Protein AF-A0A7S4SP30-F1 (afdb_monomer)

Solvent-accessible surface area (backbone atoms only — not comparable to full-atom values): 16236 Å² total; per-residue (Å²): 143,79,82,88,79,83,89,85,80,81,86,79,84,81,85,86,78,85,86,79,90,85,86,87,89,83,91,77,84,89,75,81,99,75,74,82,91,80,87,80,88,78,75,87,74,71,75,66,73,59,43,83,45,35,35,28,39,31,27,38,91,55,103,84,44,68,34,55,56,52,53,49,52,51,50,52,53,49,49,40,71,69,72,45,72,63,55,48,97,81,79,46,65,61,62,89,83,67,76,54,58,44,84,42,80,42,81,27,51,14,72,65,26,30,69,48,22,44,65,51,39,49,70,32,70,77,32,82,90,58,37,44,66,33,34,42,31,19,46,34,45,52,15,30,58,38,48,33,46,50,21,40,74,70,72,24,42,27,35,21,55,54,29,33,55,60,76,64,66,40,57,88,73,22,65,37,48,46,62,73,42,67,30,43,53,57,52,20,52,50,52,45,51,49,39,54,75,70,66,59,49,38,39,33,39,38,26,25,67,46,72,62,24,46,51,20,51,53,46,36,71,68,37,76,73,46,66,88,38,47,75,48,78,43,83,39,74,75,42,40,62,90,39,74,64,30,38,50,52,52,50,56,54,49,52,57,53,64,72,43,93,43,89,38,79,46,78,33,72,60,67,62,83,71,130

Nearest PDB structures (foldseek):
  5cnm-assembly1_A  TM=6.816E-01  e=1.915E-09  Homo sapiens
  4xaq-assembly1_B  TM=6.949E-01  e=9.431E-10  Homo sapiens
  4xaq-assembly1_A  TM=6.940E-01  e=3.665E-09  Homo sapiens
  7e9g-assembly1_S  TM=6.646E-01  e=1.604E-09  Homo sapiens
  8t8m-assembly1_B  TM=7.194E-01  e=3.452E-08  Homo sapiens

Secondary structure (DSSP, 8-state):
--------PPPPPP--------------PPPPS---S--SS-S-----PPEEEEEEEEE-S-TTSHHHHHHHHHHHHHHHHHHS-SEETTTEEPPTTPPPEEEEEEEEE-TT-HHHHHHHHHHHHS-TTT--SEEE--SSHHHHHHHHHHHHHHT--EEESS---GGGG-TTT-TTEEESSPPHHHHHHHHHHHHHHTT--EEEEEE-SSHHHHHHHHHHHHSGGGTT-EEEEEE-----TTSHHHHHHHHHHHHHHHHSS--EEEEE-------

Foldseek 3Di:
DDDDDDDDDDDDDDDDDDDDDDDDDDDDDDDDPPPPDPDDDDDDDDLPPAAEAEEEQEAADDPPDDSVVQVVVVVVVVCCLQPNDCDDVNPDHHDDPDHHHDYHYDYQHQLLALVSSLVSCVVQLVDPVRPGQAYEADQHQNNCLNVLQSCVVRVRAYEHEHHQDPVCVPCVRRVRYHYDDHHLLVVLVVVLVVCQVVVAQEEEEEFEPDPRSVVSVVSNCPDPSCVNRHYHYHYDYQAACVDPVSVVSVVVSVVVVVVDPGPHYHYHHDNPPND

Organism: NCBI:txid311494

InterPro domains:
  IPR001828 Receptor, ligand binding region [PF01094] (118-254)
  IPR028082 Periplasmic binding protein-like I [SSF53822] (100-232)

Mean predicted aligned error: 13.54 Å

Structure (mmCIF, N/CA/C/O backbone):
data_AF-A0A7S4SP30-F1
#
_entry.id   AF-A0A7S4SP30-F1
#
loop_
_atom_site.group_PDB
_atom_site.id
_atom_site.type_symbol
_atom_site.label_atom_id
_atom_site.label_alt_id
_atom_site.label_comp_id
_atom_site.label_asym_id
_atom_site.label_entity_id
_atom_site.label_seq_id
_atom_site.pdbx_PDB_ins_code
_atom_site.Cartn_x
_atom_site.Cartn_y
_atom_site.Cartn_z
_atom_site.occupancy
_atom_site.B_iso_or_equiv
_atom_site.auth_seq_id
_atom_site.auth_comp_id
_atom_site.auth_asym_id
_atom_site.auth_atom_id
_atom_site.pdbx_PDB_model_num
ATOM 1 N N . PHE A 1 1 ? 11.391 -21.034 9.953 1.00 31.31 1 PHE A N 1
ATOM 2 C CA . PHE A 1 1 ? 10.456 -22.137 10.237 1.00 31.31 1 PHE A CA 1
ATOM 3 C C . PHE A 1 1 ? 9.617 -22.400 8.998 1.00 31.31 1 PHE A C 1
ATOM 5 O O . PHE A 1 1 ? 8.653 -21.689 8.777 1.00 31.31 1 PHE A O 1
ATOM 12 N N . TRP A 1 2 ? 10.009 -23.376 8.182 1.00 26.52 2 TRP A N 1
ATOM 13 C CA . TRP A 1 2 ? 9.104 -24.096 7.285 1.00 26.52 2 TRP A CA 1
ATOM 14 C C . TRP A 1 2 ? 9.628 -25.529 7.230 1.00 26.52 2 TRP A C 1
ATOM 16 O O . TRP A 1 2 ? 10.791 -25.764 6.903 1.00 26.52 2 TRP A O 1
ATOM 26 N N . LEU A 1 3 ? 8.806 -26.453 7.716 1.00 28.12 3 LEU A N 1
ATOM 27 C CA . LEU A 1 3 ? 9.125 -27.867 7.830 1.00 28.12 3 LEU A CA 1
ATOM 28 C C . LEU A 1 3 ? 8.974 -28.538 6.464 1.00 28.12 3 LEU A C 1
ATOM 30 O O . LEU A 1 3 ? 8.005 -28.327 5.741 1.00 28.12 3 LEU A O 1
ATOM 34 N N . LYS A 1 4 ? 9.963 -29.371 6.158 1.00 26.45 4 LYS A N 1
ATOM 35 C CA . LYS A 1 4 ? 9.989 -30.360 5.082 1.00 26.45 4 LYS A CA 1
ATOM 36 C C . LYS A 1 4 ? 8.885 -31.395 5.347 1.00 26.45 4 LYS A C 1
ATOM 38 O O . LYS A 1 4 ? 8.839 -31.943 6.445 1.00 26.45 4 LYS A O 1
ATOM 43 N N . GLY A 1 5 ? 8.044 -31.690 4.358 1.00 28.50 5 GLY A N 1
ATOM 44 C CA . GLY A 1 5 ? 6.964 -32.671 4.486 1.00 28.50 5 GLY A CA 1
ATOM 45 C C . GLY A 1 5 ? 6.635 -33.344 3.157 1.00 28.50 5 GLY A C 1
ATOM 46 O O . GLY A 1 5 ? 5.979 -32.751 2.317 1.00 28.50 5 GLY A O 1
ATOM 47 N N . SER A 1 6 ? 7.169 -34.559 3.016 1.00 28.58 6 SER A N 1
ATOM 48 C CA . SER A 1 6 ? 6.740 -35.716 2.210 1.00 28.58 6 SER A CA 1
ATOM 49 C C . SER A 1 6 ? 6.154 -35.545 0.797 1.00 28.58 6 SER A C 1
ATOM 51 O O . SER A 1 6 ? 5.095 -34.975 0.565 1.00 28.58 6 SER A O 1
ATOM 53 N N . SER A 1 7 ? 6.845 -36.233 -0.108 1.00 37.41 7 SER A N 1
ATOM 54 C CA . SER A 1 7 ? 6.480 -36.726 -1.434 1.00 37.41 7 SER A CA 1
ATOM 55 C C . SER A 1 7 ? 5.080 -37.348 -1.586 1.00 37.41 7 SER A C 1
ATOM 57 O O . SER A 1 7 ? 4.649 -38.088 -0.706 1.00 37.41 7 SER A O 1
ATOM 59 N N . GLN A 1 8 ? 4.545 -37.193 -2.810 1.00 32.41 8 GLN A N 1
ATOM 60 C CA . GLN A 1 8 ? 3.425 -37.892 -3.479 1.00 32.41 8 GLN A CA 1
ATOM 61 C C . GLN A 1 8 ? 2.049 -37.202 -3.418 1.00 32.41 8 GLN A C 1
ATOM 63 O O . GLN A 1 8 ? 1.230 -37.470 -2.547 1.00 32.41 8 GLN A O 1
ATOM 68 N N . CYS A 1 9 ? 1.768 -36.390 -4.445 1.00 30.27 9 CYS A N 1
ATOM 69 C CA . CYS A 1 9 ? 0.404 -36.132 -4.916 1.00 30.27 9 CYS A CA 1
ATOM 70 C C . CYS A 1 9 ? 0.088 -37.100 -6.077 1.00 30.27 9 CYS A C 1
ATOM 72 O O . CYS A 1 9 ? 0.946 -37.271 -6.948 1.00 30.27 9 CYS A O 1
ATOM 74 N N . PRO A 1 10 ? -1.102 -37.727 -6.124 1.00 34.59 10 PRO A N 1
ATOM 75 C CA . PRO A 1 10 ? -1.544 -38.516 -7.276 1.00 34.59 10 PRO A CA 1
ATOM 76 C C . PRO A 1 10 ? -1.879 -37.608 -8.479 1.00 34.59 10 PRO A C 1
ATOM 78 O O . PRO A 1 10 ? -2.217 -36.439 -8.278 1.00 34.59 10 PRO A O 1
ATOM 81 N N . PRO A 1 11 ? -1.788 -38.109 -9.728 1.00 35.94 11 PRO A N 1
ATOM 82 C CA . PRO A 1 11 ? -2.049 -37.300 -10.915 1.00 35.94 11 PRO A CA 1
ATOM 83 C C . PRO A 1 11 ? -3.543 -36.974 -11.047 1.00 35.94 11 PRO A C 1
ATOM 85 O O . PRO A 1 11 ? -4.397 -37.857 -10.958 1.00 35.94 11 PRO A O 1
ATOM 88 N N . CYS A 1 12 ? -3.851 -35.697 -11.282 1.00 31.45 12 CYS A N 1
ATOM 89 C CA . CYS A 1 12 ? -5.179 -35.256 -11.706 1.00 31.45 12 CYS A CA 1
ATOM 90 C C . CYS A 1 12 ? -5.452 -35.683 -13.166 1.00 31.45 12 CYS A C 1
ATOM 92 O O . CYS A 1 12 ? -4.505 -35.793 -13.946 1.00 31.45 12 CYS A O 1
ATOM 94 N N . PRO A 1 13 ? -6.722 -35.909 -13.554 1.00 33.47 13 PRO A N 1
ATOM 95 C CA . PRO A 1 13 ? -7.081 -36.444 -14.865 1.00 33.47 13 PRO A CA 1
ATOM 96 C C . PRO A 1 13 ? -6.931 -35.399 -15.977 1.00 33.47 13 PRO A C 1
ATOM 98 O O . PRO A 1 13 ? -7.253 -34.226 -15.782 1.00 33.47 13 PRO A O 1
ATOM 101 N N . GLU A 1 14 ? -6.483 -35.839 -17.154 1.00 34.91 14 GLU A N 1
ATOM 102 C CA . GLU A 1 14 ? -6.402 -34.996 -18.349 1.00 34.91 14 GLU A CA 1
ATOM 103 C C . GLU A 1 14 ? -7.797 -34.585 -18.856 1.00 34.91 14 GLU A C 1
ATOM 105 O O . GLU A 1 14 ? -8.708 -35.420 -18.908 1.00 34.91 14 GLU A O 1
ATOM 110 N N . PRO A 1 15 ? -7.992 -33.325 -19.284 1.00 35.09 15 PRO A N 1
ATOM 111 C CA . PRO A 1 15 ? -9.206 -32.926 -19.973 1.00 35.09 15 PRO A CA 1
ATOM 112 C C . PRO A 1 15 ? -9.174 -33.417 -21.425 1.00 35.09 15 PRO A C 1
ATOM 114 O O . PRO A 1 15 ? -8.495 -32.856 -22.284 1.00 35.09 15 PRO A O 1
ATOM 117 N N . GLY A 1 16 ? -9.962 -34.457 -21.703 1.00 30.59 16 GLY A N 1
ATOM 118 C CA . GLY A 1 16 ? -10.284 -34.891 -23.057 1.00 30.59 16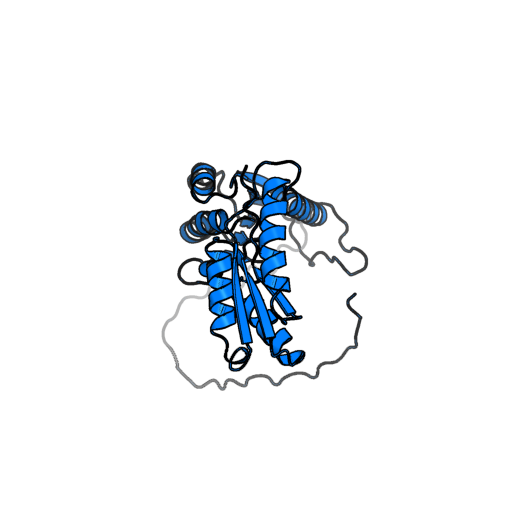 GLY A CA 1
ATOM 119 C C . GLY A 1 16 ? -11.075 -33.816 -23.800 1.00 30.59 16 GLY A C 1
ATOM 120 O O . GLY A 1 16 ? -12.238 -33.565 -23.493 1.00 30.59 16 GLY A O 1
ATOM 121 N N . TRP A 1 17 ? -10.443 -33.195 -24.792 1.00 31.72 17 TRP A N 1
ATOM 122 C CA . TRP A 1 17 ? -11.125 -32.407 -25.814 1.00 31.72 17 TRP A CA 1
ATOM 123 C C . TRP A 1 17 ? -11.232 -33.242 -27.088 1.00 31.72 17 TRP A C 1
ATOM 125 O O . TRP A 1 17 ? -10.252 -33.509 -27.781 1.00 31.72 17 TRP A O 1
ATOM 135 N N . SER A 1 18 ? -12.455 -33.678 -27.371 1.00 31.81 18 SER A N 1
ATOM 136 C CA . SER A 1 18 ? -12.870 -34.299 -28.622 1.00 31.81 18 SER A CA 1
ATOM 137 C C . SER A 1 18 ? -12.849 -33.268 -29.752 1.00 31.81 18 SER A C 1
ATOM 139 O O . SER A 1 18 ? -13.625 -32.312 -29.737 1.00 31.81 18 SER A O 1
ATOM 141 N N . ALA A 1 19 ? -11.983 -33.483 -30.740 1.00 31.94 19 ALA A N 1
ATOM 142 C CA . ALA A 1 19 ? -11.982 -32.754 -32.002 1.00 31.94 19 ALA A CA 1
ATOM 143 C C . ALA A 1 19 ? -13.071 -33.299 -32.948 1.00 31.94 19 ALA A C 1
ATOM 145 O O . ALA A 1 19 ? -13.189 -34.508 -33.145 1.00 31.94 19 ALA A O 1
ATOM 146 N N . GLY A 1 20 ? -13.837 -32.393 -33.555 1.00 28.73 20 GLY A N 1
ATOM 147 C CA . GLY A 1 20 ? -14.806 -32.642 -34.626 1.00 28.73 20 GLY A CA 1
ATOM 148 C C . GLY A 1 20 ? -14.998 -31.363 -35.461 1.00 28.73 20 GLY A C 1
ATOM 149 O O . GLY A 1 20 ? -14.685 -30.282 -34.970 1.00 28.73 20 GLY A O 1
ATOM 150 N N . PRO A 1 21 ? -15.408 -31.458 -36.736 1.00 35.19 21 PRO A N 1
ATOM 151 C CA . PRO A 1 21 ? -14.537 -31.049 -37.837 1.00 35.19 21 PRO A CA 1
ATOM 152 C C . PRO A 1 21 ? -14.977 -29.763 -38.551 1.00 35.19 21 PRO A C 1
ATOM 154 O O . PRO A 1 21 ? -16.152 -29.579 -38.855 1.00 35.19 21 PRO A O 1
ATOM 157 N N . HIS A 1 22 ? -14.001 -28.946 -38.953 1.00 30.22 22 HIS A N 1
ATOM 158 C CA . HIS A 1 22 ? -14.131 -28.035 -40.089 1.00 30.22 22 HIS A CA 1
ATOM 159 C C . HIS A 1 22 ? -12.945 -28.243 -41.040 1.00 30.22 22 HIS A C 1
ATOM 161 O O . HIS A 1 22 ? -11.789 -28.300 -40.625 1.00 30.22 22 HIS A O 1
ATOM 167 N N . SER A 1 23 ? -13.263 -28.416 -42.319 1.00 31.22 23 SER A N 1
ATOM 168 C CA . SER A 1 23 ? -12.347 -28.562 -43.456 1.00 31.22 23 SER A CA 1
ATOM 169 C C . SER A 1 23 ? -12.576 -27.371 -44.421 1.00 31.22 23 SER A C 1
ATOM 171 O O . SER A 1 23 ? -13.479 -26.574 -44.173 1.00 31.22 23 SER A O 1
ATOM 173 N N . PRO A 1 24 ? -11.797 -27.199 -45.503 1.00 40.34 24 PRO A N 1
ATOM 174 C CA . PRO A 1 24 ? -10.603 -26.352 -45.491 1.00 40.34 24 PRO A CA 1
ATOM 175 C C . PRO A 1 24 ? -10.561 -25.358 -46.671 1.00 40.34 24 PRO A C 1
ATOM 177 O O . PRO A 1 24 ? -10.919 -25.707 -47.790 1.00 40.34 24 PRO A O 1
ATOM 180 N N . SER A 1 25 ? -10.015 -24.160 -46.475 1.00 30.20 25 SER A N 1
ATOM 181 C CA . SER A 1 25 ? -9.470 -23.351 -47.578 1.00 30.20 25 SER A CA 1
ATOM 182 C C . SER A 1 25 ? -8.650 -22.200 -47.009 1.00 30.20 25 SER A C 1
ATOM 184 O O . SER A 1 25 ? -9.203 -21.242 -46.484 1.00 30.20 25 SER A O 1
ATOM 186 N N . ASP A 1 26 ? -7.328 -22.329 -47.023 1.00 30.52 26 ASP A N 1
ATOM 187 C CA . ASP A 1 26 ? -6.517 -21.485 -47.899 1.00 30.52 26 ASP A CA 1
ATOM 188 C C . ASP A 1 26 ? -5.038 -21.844 -47.763 1.00 30.52 26 ASP A C 1
ATOM 190 O O . ASP A 1 26 ? -4.437 -21.909 -46.692 1.00 30.52 26 ASP A O 1
ATOM 194 N N . SER A 1 27 ? -4.484 -22.154 -48.925 1.00 34.09 27 SER A N 1
ATOM 195 C CA . SER A 1 27 ? -3.108 -22.515 -49.200 1.00 34.09 27 SER A CA 1
ATOM 196 C C . SER A 1 27 ? -2.150 -21.354 -48.943 1.00 34.09 27 SER A C 1
ATOM 198 O O . SER A 1 27 ? -2.290 -20.291 -49.547 1.00 34.09 27 SER A O 1
ATOM 200 N N . MET A 1 28 ? -1.095 -21.610 -48.171 1.00 32.16 28 MET A N 1
ATOM 201 C CA . MET A 1 28 ? 0.164 -20.871 -48.261 1.00 32.16 28 MET A CA 1
ATOM 202 C C . MET A 1 28 ? 1.335 -21.844 -48.460 1.00 32.16 28 MET A C 1
ATOM 204 O O . MET A 1 28 ? 1.276 -22.982 -47.988 1.00 32.16 28 MET A O 1
ATOM 208 N N . PRO A 1 29 ? 2.364 -21.441 -49.228 1.00 37.12 29 PRO A N 1
ATOM 209 C CA . PRO A 1 29 ? 3.309 -22.364 -49.836 1.00 37.12 29 PRO A CA 1
ATOM 210 C C . PRO A 1 29 ? 4.379 -22.850 -48.856 1.00 37.12 29 PRO A C 1
ATOM 212 O O . PRO A 1 29 ? 4.837 -22.130 -47.971 1.00 37.12 29 PRO A O 1
ATOM 215 N N . ALA A 1 30 ? 4.801 -24.091 -49.086 1.00 35.75 30 ALA A N 1
ATOM 216 C CA . ALA A 1 30 ? 5.909 -24.750 -48.421 1.00 35.75 30 ALA A CA 1
ATOM 217 C C . ALA A 1 30 ? 7.228 -23.980 -48.609 1.00 35.75 30 ALA A C 1
ATOM 219 O O . ALA A 1 30 ? 7.641 -23.703 -49.735 1.00 35.75 30 ALA A O 1
ATOM 220 N N . ALA A 1 31 ? 7.918 -23.707 -47.500 1.00 32.06 31 ALA A N 1
ATOM 221 C CA . ALA A 1 31 ? 9.338 -23.372 -47.488 1.00 32.06 31 ALA A CA 1
ATOM 222 C C . ALA A 1 31 ? 10.148 -24.610 -47.044 1.00 32.06 31 ALA A C 1
ATOM 224 O O . ALA A 1 31 ? 9.667 -25.396 -46.222 1.00 32.06 31 ALA A O 1
ATOM 225 N N . PRO A 1 32 ? 11.344 -24.835 -47.615 1.00 36.69 32 PRO A N 1
ATOM 226 C CA . PRO A 1 32 ? 11.974 -26.147 -47.650 1.00 36.69 32 PRO A CA 1
ATOM 227 C C . PRO A 1 32 ? 12.611 -26.546 -46.316 1.00 36.69 32 PRO A C 1
ATOM 229 O O . PRO A 1 32 ? 13.391 -25.809 -45.713 1.00 36.69 32 PRO A O 1
ATOM 232 N N . ALA A 1 33 ? 12.337 -27.789 -45.924 1.00 34.22 33 ALA A N 1
ATOM 233 C CA . ALA A 1 33 ? 13.042 -28.558 -44.909 1.00 34.22 33 ALA A CA 1
ATOM 234 C C . ALA A 1 33 ? 14.473 -28.897 -45.377 1.00 34.22 33 ALA A C 1
ATOM 236 O O . ALA A 1 33 ? 14.782 -30.038 -45.707 1.00 34.22 33 ALA A O 1
ATOM 237 N N . ALA A 1 34 ? 15.338 -27.887 -45.458 1.00 32.97 34 ALA A N 1
ATOM 238 C CA . ALA A 1 34 ? 16.736 -28.039 -45.859 1.00 32.97 34 ALA A CA 1
ATOM 239 C C . ALA A 1 34 ? 17.629 -26.967 -45.208 1.00 32.97 34 ALA A C 1
ATOM 241 O O . ALA A 1 34 ? 18.309 -26.203 -45.882 1.00 32.97 34 ALA A O 1
ATOM 242 N N . ALA A 1 35 ? 17.613 -26.898 -43.878 1.00 30.88 35 ALA A N 1
ATOM 243 C CA . ALA A 1 35 ? 18.700 -26.305 -43.084 1.00 30.88 35 ALA A CA 1
ATOM 244 C C . ALA A 1 35 ? 18.896 -27.046 -41.744 1.00 30.88 35 ALA A C 1
ATOM 246 O O . ALA A 1 35 ? 19.492 -26.535 -40.800 1.00 30.88 35 ALA A O 1
ATOM 247 N N . VAL A 1 36 ? 18.377 -28.275 -41.659 1.00 36.88 36 VAL A N 1
ATOM 248 C CA . VAL A 1 36 ? 18.694 -29.234 -40.600 1.00 36.88 36 VAL A CA 1
ATOM 249 C C . VAL A 1 36 ? 20.031 -29.862 -40.990 1.00 36.88 36 VAL A C 1
ATOM 251 O O . VAL A 1 36 ? 20.145 -30.360 -42.103 1.00 36.88 36 VAL A O 1
ATOM 254 N N . LEU A 1 37 ? 21.010 -29.839 -40.082 1.00 33.59 37 LEU A N 1
ATOM 255 C CA . LEU A 1 37 ? 22.397 -30.322 -40.234 1.00 33.59 37 LEU A CA 1
ATOM 256 C C . LEU A 1 37 ? 23.414 -29.326 -40.804 1.00 33.59 37 LEU A C 1
ATOM 258 O O . LEU A 1 37 ? 24.125 -29.628 -41.754 1.00 33.59 37 LEU A O 1
ATOM 262 N N . SER A 1 38 ? 23.571 -28.173 -40.157 1.00 39.44 38 SER A N 1
ATOM 263 C CA . SER A 1 38 ? 24.878 -27.518 -39.981 1.00 39.44 38 SER A CA 1
ATOM 264 C C . SER A 1 38 ? 24.731 -26.430 -38.925 1.00 39.44 38 SER A C 1
ATOM 266 O O . SER A 1 38 ? 24.052 -25.452 -39.180 1.00 39.44 38 SER A O 1
ATOM 268 N N . ILE A 1 39 ? 25.294 -26.673 -37.739 1.00 36.88 39 ILE A N 1
ATOM 269 C CA . ILE A 1 39 ? 25.761 -25.779 -36.648 1.00 36.88 39 ILE A CA 1
ATOM 270 C C . ILE A 1 39 ? 25.761 -26.665 -35.382 1.00 36.88 39 ILE A C 1
ATOM 272 O O . ILE A 1 39 ? 25.078 -26.441 -34.391 1.00 36.88 39 ILE A O 1
ATOM 276 N N . PHE A 1 40 ? 26.498 -27.771 -35.451 1.00 36.66 40 PHE A N 1
ATOM 277 C CA . PHE A 1 40 ? 27.020 -28.450 -34.272 1.00 36.66 40 PHE A CA 1
ATOM 278 C C . PHE A 1 40 ? 28.531 -28.289 -34.395 1.00 36.66 40 PHE A C 1
ATOM 280 O O . PHE A 1 40 ? 29.109 -28.720 -35.387 1.00 36.66 40 PHE A O 1
ATOM 287 N N . ALA A 1 41 ? 29.114 -27.622 -33.400 1.00 40.09 41 ALA A N 1
ATOM 288 C CA . ALA A 1 41 ? 30.504 -27.180 -33.293 1.00 40.09 41 ALA A CA 1
ATOM 289 C C . ALA A 1 41 ? 30.860 -25.868 -34.015 1.00 40.09 41 ALA A C 1
ATOM 291 O O . ALA A 1 41 ? 31.485 -25.872 -35.068 1.00 40.09 41 ALA A O 1
ATOM 292 N N . LEU A 1 42 ? 30.583 -24.735 -33.358 1.00 35.25 42 LEU A N 1
ATOM 293 C CA . LEU A 1 42 ? 31.570 -23.655 -33.272 1.00 35.25 42 LEU A CA 1
ATOM 294 C C . LEU A 1 42 ? 31.290 -22.732 -32.077 1.00 35.25 42 LEU A C 1
ATOM 296 O O . LEU A 1 42 ? 30.279 -22.044 -32.030 1.00 35.25 42 LEU A O 1
ATOM 300 N N . ALA A 1 43 ? 32.267 -22.733 -31.167 1.00 31.42 43 ALA A N 1
ATOM 301 C CA . ALA A 1 43 ? 32.546 -21.761 -30.115 1.00 31.42 43 ALA A CA 1
ATOM 302 C C . ALA A 1 43 ? 31.551 -21.650 -28.947 1.00 31.42 43 ALA A C 1
ATOM 304 O O . ALA A 1 43 ? 30.338 -21.671 -29.103 1.00 31.42 43 ALA A O 1
ATOM 305 N N . CYS A 1 44 ? 32.121 -21.503 -27.749 1.00 36.56 44 CYS A N 1
ATOM 306 C CA . CYS A 1 44 ? 31.480 -21.007 -26.539 1.00 36.56 44 CYS A CA 1
ATOM 307 C C . CYS A 1 44 ? 30.352 -20.012 -26.858 1.00 36.56 44 CYS A C 1
ATOM 309 O O . CYS A 1 44 ? 30.621 -18.861 -27.201 1.00 36.56 44 CYS A O 1
ATOM 311 N N . GLY A 1 45 ? 29.095 -20.451 -26.746 1.00 33.19 45 GLY A N 1
ATOM 312 C CA . GLY A 1 45 ? 27.959 -19.538 -26.798 1.00 33.19 45 GLY A CA 1
ATOM 313 C C . GLY A 1 45 ? 28.109 -18.531 -25.657 1.00 33.19 45 GLY A C 1
ATOM 314 O O . GLY A 1 45 ? 28.473 -18.945 -24.550 1.00 33.19 45 GLY A O 1
ATOM 315 N N . PRO A 1 46 ? 27.912 -17.225 -25.903 1.00 47.03 46 PRO A N 1
ATOM 316 C CA . PRO A 1 46 ? 28.168 -16.215 -24.894 1.00 47.03 46 PRO A CA 1
ATOM 317 C C . PRO A 1 46 ? 27.314 -16.539 -23.672 1.00 47.03 46 PRO A C 1
ATOM 319 O O . PRO A 1 46 ? 26.122 -16.826 -23.796 1.00 47.03 46 P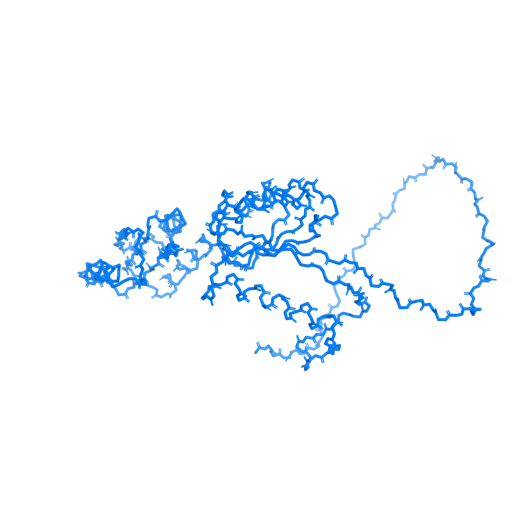RO A O 1
ATOM 322 N N . VAL A 1 47 ? 27.926 -16.478 -22.488 1.00 53.84 47 VAL A N 1
ATOM 323 C CA . VAL A 1 47 ? 27.185 -16.199 -21.256 1.00 53.84 47 VAL A CA 1
ATOM 324 C C . VAL A 1 47 ? 26.255 -15.050 -21.623 1.00 53.84 47 VAL A C 1
ATOM 326 O O . VAL A 1 47 ? 26.761 -13.998 -22.014 1.00 53.84 47 VAL A O 1
ATOM 329 N N . ALA A 1 48 ? 24.940 -15.301 -21.668 1.00 57.88 48 ALA A N 1
ATOM 330 C CA . ALA A 1 48 ? 23.972 -14.346 -22.198 1.00 57.88 48 ALA A CA 1
ATOM 331 C C . ALA A 1 48 ? 24.307 -12.968 -21.628 1.00 57.88 48 ALA A C 1
ATOM 333 O O . ALA A 1 48 ? 24.363 -12.830 -20.403 1.00 57.88 48 ALA A O 1
ATOM 334 N N . ALA A 1 49 ? 24.633 -12.014 -22.508 1.00 68.19 49 ALA A N 1
ATOM 335 C CA . ALA A 1 49 ? 25.140 -10.717 -22.085 1.00 68.19 49 ALA A CA 1
ATOM 336 C C . ALA A 1 49 ? 24.200 -10.147 -21.018 1.00 68.19 49 ALA A C 1
ATOM 338 O O . ALA A 1 49 ? 22.971 -10.239 -21.159 1.00 68.19 49 ALA A O 1
ATOM 339 N N . ALA A 1 50 ? 24.787 -9.650 -19.928 1.00 77.12 50 ALA A N 1
ATOM 340 C CA . ALA A 1 50 ? 24.018 -9.068 -18.844 1.00 77.12 50 ALA A CA 1
ATOM 341 C C . ALA A 1 50 ? 23.116 -7.971 -19.422 1.00 77.12 50 ALA A C 1
ATOM 343 O O . ALA A 1 50 ? 23.584 -7.145 -20.203 1.00 77.12 50 ALA A O 1
ATOM 344 N N . PHE A 1 51 ? 21.825 -8.008 -19.099 1.00 86.00 51 PHE A N 1
ATOM 345 C CA . PHE A 1 51 ? 20.915 -6.932 -19.487 1.00 86.00 51 PHE A CA 1
ATOM 346 C C . PHE A 1 51 ? 20.936 -5.839 -18.421 1.00 86.00 51 PHE A C 1
ATOM 348 O O . PHE A 1 51 ? 21.181 -6.126 -17.251 1.00 86.00 51 PHE A O 1
ATOM 355 N N . ASP A 1 52 ? 20.671 -4.597 -18.802 1.00 89.69 52 ASP A N 1
ATOM 356 C CA . ASP A 1 52 ? 20.568 -3.511 -17.832 1.00 89.69 52 ASP A CA 1
ATOM 357 C C . ASP A 1 52 ? 19.164 -3.515 -17.220 1.00 89.69 52 ASP A C 1
ATOM 359 O O . ASP A 1 52 ? 18.172 -3.471 -17.944 1.00 89.69 52 ASP A O 1
ATOM 363 N N . LEU A 1 53 ? 19.088 -3.606 -15.893 1.00 89.44 53 LEU A N 1
ATOM 364 C CA . LEU A 1 53 ? 17.856 -3.530 -15.113 1.00 89.44 53 LEU A CA 1
ATOM 365 C C . LEU A 1 53 ? 17.825 -2.196 -14.364 1.00 89.44 53 LEU A C 1
ATOM 367 O O . LE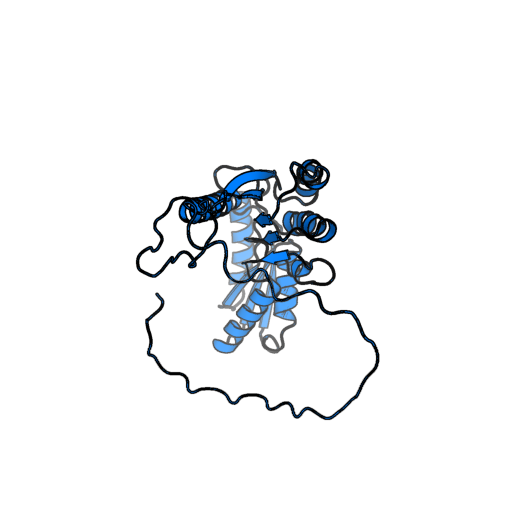U A 1 53 ? 18.654 -1.964 -13.478 1.00 89.44 53 LEU A O 1
ATOM 371 N N . LYS A 1 54 ? 16.863 -1.336 -14.699 1.00 92.19 54 LYS A N 1
ATOM 372 C CA . LYS A 1 54 ? 16.648 -0.032 -14.065 1.00 92.19 54 LYS A CA 1
ATOM 373 C C . LYS A 1 54 ? 15.549 -0.137 -13.019 1.00 92.19 54 LYS A C 1
ATOM 375 O O . LYS A 1 54 ? 14.410 -0.478 -13.330 1.00 92.19 54 LYS A O 1
ATOM 380 N N . ILE A 1 55 ? 15.872 0.188 -11.775 1.00 90.00 55 ILE A N 1
ATOM 381 C CA . ILE A 1 55 ? 14.932 0.113 -10.659 1.00 90.00 55 ILE A CA 1
ATOM 382 C C . ILE A 1 55 ? 14.689 1.507 -10.095 1.00 90.00 55 ILE A C 1
ATOM 384 O O . ILE A 1 55 ? 15.619 2.172 -9.642 1.00 90.00 55 ILE A O 1
ATOM 388 N N . GLY A 1 56 ? 13.424 1.921 -10.076 1.00 91.38 56 GLY A N 1
ATOM 389 C CA . GLY A 1 56 ? 12.976 3.117 -9.373 1.00 91.38 56 GLY A CA 1
ATOM 390 C C . GLY A 1 56 ? 12.708 2.787 -7.908 1.00 91.38 56 GLY A C 1
ATOM 391 O O . GLY A 1 56 ? 11.775 2.047 -7.603 1.00 91.38 56 GLY A O 1
ATOM 392 N N . LEU A 1 57 ? 13.508 3.317 -6.991 1.00 89.06 57 LEU A N 1
ATOM 393 C CA . LEU A 1 57 ? 13.323 3.130 -5.557 1.00 89.06 57 LEU A CA 1
ATOM 394 C C . LEU A 1 57 ? 12.605 4.332 -4.960 1.00 89.06 57 LEU A C 1
ATOM 396 O O . LEU A 1 57 ? 13.174 5.413 -4.849 1.00 89.06 57 LEU A O 1
ATOM 400 N N . CYS A 1 58 ? 11.355 4.134 -4.555 1.00 89.12 58 CYS A N 1
ATOM 401 C CA . CYS A 1 58 ? 10.568 5.166 -3.903 1.00 89.12 58 CYS A CA 1
ATOM 402 C C . CYS A 1 58 ? 10.752 5.130 -2.380 1.00 89.12 58 CYS A C 1
ATOM 404 O O . CYS A 1 58 ? 10.226 4.245 -1.698 1.00 89.12 58 CYS A O 1
ATOM 406 N N . GLY A 1 59 ? 11.464 6.121 -1.844 1.00 83.31 59 GLY A N 1
ATOM 407 C CA . GLY A 1 59 ? 11.785 6.261 -0.419 1.00 83.31 59 GLY A CA 1
ATOM 408 C C . GLY A 1 59 ? 11.464 7.654 0.109 1.00 83.31 59 GLY A C 1
ATOM 409 O O . GLY A 1 59 ? 10.810 8.438 -0.564 1.00 83.31 59 GLY A O 1
ATOM 410 N N . PHE A 1 60 ? 11.874 7.995 1.325 1.00 73.62 60 PHE A N 1
ATOM 411 C CA . PHE A 1 60 ? 11.870 9.381 1.800 1.00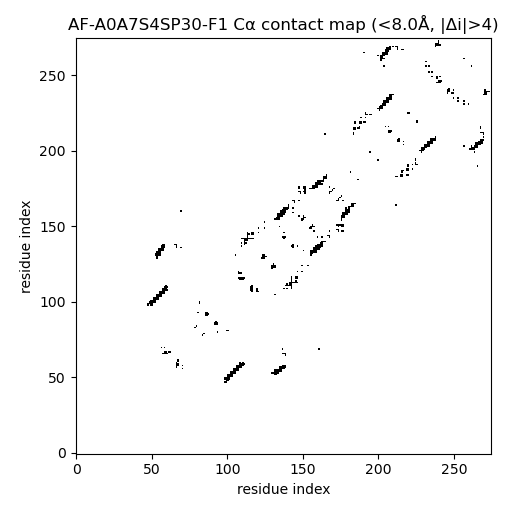 73.62 60 PHE A CA 1
ATOM 412 C C . PHE A 1 60 ? 13.105 9.626 2.662 1.00 73.62 60 PHE A C 1
ATOM 414 O O . PHE A 1 60 ? 13.573 8.712 3.342 1.00 73.62 60 PHE A O 1
ATOM 421 N N . ASP A 1 61 ? 13.624 10.850 2.610 1.00 61.81 61 ASP A N 1
ATOM 422 C CA . ASP A 1 61 ? 14.887 11.216 3.241 1.00 61.81 61 ASP A CA 1
ATOM 423 C C . ASP A 1 61 ? 14.784 11.217 4.776 1.00 61.81 61 ASP A C 1
ATOM 425 O O . ASP A 1 61 ? 13.888 11.828 5.361 1.00 61.81 61 ASP A O 1
ATOM 429 N N . GLY A 1 62 ? 15.719 10.521 5.434 1.00 52.34 62 GLY A N 1
ATOM 430 C CA . GLY A 1 62 ? 15.863 10.486 6.891 1.00 52.34 62 GLY A CA 1
ATOM 431 C C . GLY A 1 62 ? 16.497 9.187 7.399 1.00 52.34 62 GLY A C 1
ATOM 432 O O . GLY A 1 62 ? 15.904 8.117 7.294 1.00 52.34 62 GLY A O 1
ATOM 433 N N . ALA A 1 63 ? 17.674 9.285 8.031 1.00 34.91 63 ALA A N 1
ATOM 434 C CA . ALA A 1 63 ? 18.531 8.173 8.483 1.00 34.91 63 ALA A CA 1
ATOM 435 C C . ALA A 1 63 ? 17.901 7.169 9.486 1.00 34.91 63 ALA A C 1
ATOM 437 O O . ALA A 1 63 ? 18.563 6.225 9.912 1.00 34.91 63 ALA A O 1
ATOM 438 N N . ALA A 1 64 ? 16.638 7.354 9.879 1.00 40.44 64 ALA A N 1
ATOM 439 C CA . ALA A 1 64 ? 15.967 6.576 10.920 1.00 40.44 64 ALA A CA 1
ATOM 440 C C . ALA A 1 64 ? 14.698 5.834 10.459 1.00 40.44 64 ALA A C 1
ATOM 442 O O . ALA A 1 64 ? 14.061 5.180 11.287 1.00 40.44 64 ALA A O 1
ATOM 443 N N . GLN A 1 65 ? 14.294 5.906 9.183 1.00 53.56 65 GLN A N 1
ATOM 444 C CA . GLN A 1 65 ? 12.932 5.512 8.799 1.00 53.56 65 GLN A CA 1
ATOM 445 C C . GLN A 1 65 ? 12.830 4.398 7.746 1.00 53.56 65 GLN A C 1
ATOM 447 O O . GLN A 1 65 ? 13.780 4.079 7.035 1.00 53.56 65 GLN A O 1
ATOM 452 N N . GLY A 1 66 ? 11.653 3.757 7.704 1.00 51.53 66 GLY A N 1
ATOM 453 C CA . GLY A 1 66 ? 11.379 2.509 6.976 1.00 51.53 66 GLY A CA 1
ATOM 454 C C . GLY A 1 66 ? 11.746 2.521 5.489 1.00 51.53 66 GLY A C 1
ATOM 455 O O . GLY A 1 66 ? 12.141 1.481 4.975 1.00 51.53 66 GLY A O 1
ATOM 456 N N . GLY A 1 67 ? 11.735 3.689 4.833 1.00 56.12 67 GLY A N 1
ATOM 457 C CA . GLY A 1 67 ? 12.158 3.830 3.435 1.00 56.12 67 GLY A CA 1
ATOM 458 C C . GLY A 1 67 ? 13.594 3.359 3.189 1.00 56.12 67 GLY A C 1
ATOM 459 O O . GLY A 1 67 ? 13.830 2.580 2.272 1.00 56.12 67 GLY A O 1
ATOM 460 N N . THR A 1 68 ? 14.547 3.734 4.050 1.00 58.84 68 THR A N 1
ATOM 461 C CA . THR A 1 68 ? 15.949 3.297 3.927 1.00 58.84 68 THR A CA 1
ATOM 462 C C . THR A 1 68 ? 16.099 1.796 4.184 1.00 58.84 68 THR A C 1
ATOM 464 O O . THR A 1 68 ? 16.899 1.135 3.529 1.00 58.84 68 THR A O 1
ATOM 467 N N . LYS A 1 69 ? 15.318 1.221 5.110 1.00 65.19 69 LYS A N 1
ATOM 468 C CA . LYS A 1 69 ? 15.385 -0.217 5.432 1.00 65.19 69 LYS A CA 1
ATOM 469 C C . LYS A 1 69 ? 14.840 -1.085 4.299 1.00 65.19 69 LYS A C 1
ATOM 471 O O . LYS A 1 69 ? 15.455 -2.100 3.968 1.00 65.19 69 LYS A O 1
ATOM 476 N N . ASP A 1 70 ? 13.736 -0.670 3.686 1.00 67.25 70 ASP A N 1
ATOM 477 C CA . ASP A 1 70 ? 13.152 -1.365 2.539 1.00 67.25 70 ASP A CA 1
ATOM 478 C C . ASP A 1 70 ? 14.108 -1.304 1.341 1.00 67.25 70 ASP A C 1
ATOM 480 O O . ASP A 1 70 ? 14.447 -2.341 0.770 1.00 67.25 70 ASP A O 1
ATOM 484 N N . ILE A 1 71 ? 14.642 -0.115 1.037 1.00 68.50 71 ILE A N 1
ATOM 485 C CA . ILE A 1 71 ? 15.643 0.095 -0.020 1.00 68.50 71 ILE A CA 1
ATOM 486 C C . ILE A 1 71 ? 16.871 -0.803 0.183 1.00 68.50 71 ILE A C 1
ATOM 488 O O . ILE A 1 71 ? 17.273 -1.515 -0.738 1.00 68.50 71 ILE A O 1
ATOM 492 N N . MET A 1 72 ? 17.432 -0.837 1.395 1.00 70.19 72 MET A N 1
ATOM 493 C CA . MET A 1 72 ? 18.593 -1.677 1.707 1.00 70.19 72 MET A CA 1
ATOM 494 C C . MET A 1 72 ? 18.287 -3.171 1.583 1.00 70.19 72 MET A C 1
ATOM 496 O O . MET A 1 72 ? 19.124 -3.930 1.098 1.00 70.19 72 MET A O 1
ATOM 500 N N . THR A 1 73 ? 17.091 -3.604 1.985 1.00 77.56 73 THR A N 1
ATOM 501 C CA . THR A 1 73 ? 16.682 -5.012 1.876 1.00 77.56 73 THR A CA 1
ATOM 502 C C . THR A 1 73 ? 16.584 -5.442 0.414 1.00 77.56 73 THR A C 1
ATOM 504 O O . THR A 1 73 ? 17.087 -6.506 0.049 1.00 77.56 73 THR A O 1
ATOM 507 N N . PHE A 1 74 ? 16.007 -4.597 -0.444 1.00 77.69 74 PHE A N 1
ATOM 508 C CA . PHE A 1 74 ? 15.956 -4.858 -1.882 1.00 77.69 74 PHE A CA 1
ATOM 509 C C . PHE A 1 74 ? 17.341 -4.852 -2.520 1.00 77.69 74 PHE A C 1
ATOM 511 O O . PHE A 1 74 ? 17.657 -5.761 -3.284 1.00 77.69 74 PHE A O 1
ATOM 518 N N . TYR A 1 75 ? 18.191 -3.889 -2.166 1.00 77.88 75 TYR A N 1
ATOM 519 C CA . TYR A 1 75 ? 19.564 -3.844 -2.659 1.00 77.88 75 TYR A CA 1
ATOM 520 C C . TYR A 1 75 ? 20.343 -5.116 -2.292 1.00 77.88 75 TYR A C 1
ATOM 522 O O . TYR A 1 75 ? 20.967 -5.729 -3.155 1.00 77.88 75 TYR A O 1
ATOM 530 N N . LEU A 1 76 ? 20.239 -5.583 -1.042 1.00 81.25 76 LEU A N 1
ATOM 531 C CA . LEU A 1 76 ? 20.864 -6.834 -0.601 1.00 81.25 76 LEU A CA 1
ATOM 532 C C . LEU A 1 76 ? 20.338 -8.053 -1.370 1.00 81.25 76 LEU A C 1
ATOM 534 O O . LEU A 1 76 ? 21.124 -8.922 -1.748 1.00 81.25 76 LEU A O 1
ATOM 538 N N . ALA A 1 77 ? 19.030 -8.120 -1.629 1.00 82.12 77 ALA A N 1
ATOM 539 C CA . ALA A 1 77 ? 18.438 -9.203 -2.410 1.00 82.12 77 ALA A CA 1
ATOM 540 C C . ALA A 1 77 ? 18.943 -9.205 -3.864 1.00 82.12 77 ALA A C 1
ATOM 542 O O . ALA A 1 77 ? 19.261 -10.266 -4.407 1.00 82.12 77 ALA A O 1
ATOM 543 N N . LEU A 1 78 ? 19.068 -8.027 -4.479 1.00 81.19 78 LEU A N 1
ATOM 544 C CA . LEU A 1 78 ? 19.582 -7.869 -5.841 1.00 81.19 78 LEU A CA 1
ATOM 545 C C . LEU A 1 78 ? 21.068 -8.210 -5.927 1.00 81.19 78 LEU A C 1
ATOM 547 O O . LEU A 1 78 ? 21.468 -8.946 -6.826 1.00 81.19 78 LEU A O 1
ATOM 551 N N . GLU A 1 79 ? 21.874 -7.757 -4.969 1.00 81.19 79 GLU A N 1
ATOM 552 C CA . GLU A 1 79 ? 23.295 -8.098 -4.891 1.00 81.19 79 GLU A CA 1
ATOM 553 C C . GLU A 1 79 ? 23.514 -9.592 -4.661 1.00 81.19 79 GLU A C 1
ATOM 555 O O . GLU A 1 79 ? 24.378 -10.199 -5.301 1.00 81.19 79 GLU A O 1
ATOM 560 N N . TYR A 1 80 ? 22.682 -10.225 -3.831 1.00 82.56 80 TYR A N 1
ATOM 561 C CA . TYR A 1 80 ? 22.661 -11.677 -3.705 1.00 82.56 80 TYR A CA 1
ATOM 562 C C . TYR A 1 80 ? 22.326 -12.348 -5.046 1.00 82.56 80 TYR A C 1
ATOM 564 O O . TYR A 1 80 ? 23.015 -13.284 -5.462 1.00 82.56 80 TYR A O 1
ATOM 572 N N . TRP A 1 81 ? 21.319 -11.859 -5.775 1.00 80.06 81 TRP A N 1
ATOM 573 C CA . TRP A 1 81 ? 20.963 -12.412 -7.085 1.00 80.06 81 TRP A CA 1
ATOM 574 C C . TRP A 1 81 ? 22.075 -12.231 -8.123 1.00 80.06 81 TRP A C 1
ATOM 576 O O . TRP A 1 81 ? 22.355 -13.155 -8.889 1.00 80.06 81 TRP A O 1
ATOM 586 N N . ARG A 1 82 ? 22.768 -11.090 -8.086 1.00 79.44 82 ARG A N 1
ATOM 587 C CA . ARG A 1 82 ? 23.857 -10.726 -8.997 1.00 79.44 82 ARG A CA 1
ATOM 588 C C . ARG A 1 82 ? 25.142 -11.505 -8.723 1.00 79.44 82 ARG A C 1
ATOM 590 O O . ARG A 1 82 ? 25.723 -12.060 -9.647 1.00 79.44 82 ARG A O 1
ATOM 597 N N . SER A 1 83 ? 25.574 -11.577 -7.463 1.00 81.50 83 SER A N 1
ATOM 598 C CA . SER A 1 83 ? 26.919 -12.049 -7.087 1.00 81.50 83 SER A CA 1
ATOM 599 C C . SER A 1 83 ? 26.948 -13.169 -6.041 1.00 81.50 83 SER A C 1
ATOM 601 O O . SER A 1 83 ? 27.969 -13.829 -5.871 1.00 81.50 83 SER A O 1
ATOM 603 N N . GLY A 1 84 ? 25.831 -13.423 -5.356 1.00 81.56 84 GLY A N 1
ATOM 604 C CA . GLY A 1 84 ? 25.733 -14.456 -4.326 1.00 81.56 84 GLY A CA 1
ATOM 605 C C . GLY A 1 84 ? 25.811 -15.896 -4.860 1.00 81.56 84 GLY A C 1
ATOM 606 O O . GLY A 1 84 ? 25.714 -16.132 -6.071 1.00 81.56 84 GLY A O 1
ATOM 607 N N . PRO A 1 85 ? 25.946 -16.888 -3.965 1.00 84.75 85 PRO A N 1
ATOM 608 C CA . PRO A 1 85 ? 25.927 -18.301 -4.337 1.00 84.75 85 PRO A CA 1
ATOM 609 C C . PRO A 1 85 ? 24.585 -18.705 -4.970 1.00 84.75 85 PRO A C 1
ATOM 611 O O . PRO A 1 85 ? 23.555 -18.068 -4.758 1.00 84.75 85 PRO A O 1
ATOM 614 N N . SER A 1 86 ? 24.576 -19.790 -5.748 1.00 82.81 86 SER A N 1
ATOM 615 C CA . SER A 1 86 ? 23.351 -20.324 -6.367 1.00 82.81 86 SER A CA 1
ATOM 616 C C . SER A 1 86 ? 22.352 -20.884 -5.351 1.00 82.81 86 SER A C 1
ATOM 618 O O . SER A 1 86 ? 21.174 -21.040 -5.669 1.00 82.81 86 SER A O 1
ATOM 620 N N . ASN A 1 87 ? 22.809 -21.182 -4.135 1.00 82.94 87 ASN A N 1
ATOM 621 C CA . ASN A 1 87 ? 21.999 -21.725 -3.061 1.00 82.94 87 ASN A CA 1
ATOM 622 C C . ASN A 1 87 ? 22.556 -21.290 -1.695 1.00 82.94 87 ASN A C 1
ATOM 624 O O . ASN A 1 87 ? 23.737 -21.497 -1.417 1.00 82.94 87 ASN A O 1
ATOM 628 N N . VAL A 1 88 ? 21.701 -20.743 -0.829 1.00 82.31 88 VAL A N 1
ATOM 629 C CA . VAL A 1 88 ? 21.968 -20.585 0.608 1.00 82.31 88 VAL A CA 1
ATOM 630 C C . VAL A 1 88 ? 21.054 -21.529 1.371 1.00 82.31 88 VAL A C 1
ATOM 632 O O . VAL A 1 88 ? 19.850 -21.286 1.460 1.00 82.31 88 VAL A O 1
ATOM 635 N N . SER A 1 89 ? 21.644 -22.614 1.891 1.00 80.31 89 SER A N 1
ATOM 636 C CA . SER A 1 89 ? 21.026 -23.592 2.809 1.00 80.31 89 SER A CA 1
ATOM 637 C C . SER A 1 89 ? 19.644 -24.136 2.396 1.00 80.31 89 SER A C 1
ATOM 639 O O . SER A 1 89 ? 18.876 -24.603 3.234 1.00 80.31 89 SER A O 1
ATOM 641 N N . GLY A 1 90 ? 19.319 -24.101 1.102 1.00 78.44 90 GLY A N 1
ATOM 642 C CA . GLY A 1 90 ? 18.016 -24.462 0.543 1.00 78.44 90 GLY A CA 1
ATOM 643 C C . GLY A 1 90 ? 16.916 -23.412 0.739 1.00 78.44 90 GLY A C 1
ATOM 644 O O . GLY A 1 90 ? 15.820 -23.609 0.226 1.00 78.44 90 GLY A O 1
ATOM 645 N N . GLY A 1 91 ? 17.187 -22.315 1.454 1.00 72.69 91 GLY A N 1
ATOM 646 C CA . GLY A 1 91 ? 16.228 -21.233 1.706 1.00 72.69 91 GLY A CA 1
ATOM 647 C C . GLY A 1 91 ? 16.192 -20.174 0.603 1.00 72.69 91 GLY A C 1
ATOM 648 O O . GLY A 1 91 ? 15.131 -19.626 0.321 1.00 72.69 91 GLY A O 1
ATOM 649 N N . LEU A 1 92 ? 17.329 -19.915 -0.050 1.00 75.88 92 LEU A N 1
ATOM 650 C CA . LEU A 1 92 ? 17.421 -19.037 -1.219 1.00 75.88 92 LEU A CA 1
ATOM 651 C C . LEU A 1 92 ? 18.107 -19.793 -2.350 1.00 75.88 92 LEU A C 1
ATOM 653 O O . LEU A 1 92 ? 19.317 -19.996 -2.308 1.00 75.88 92 LEU A O 1
ATOM 657 N N . VAL A 1 93 ? 17.345 -20.202 -3.360 1.00 80.62 93 VAL A N 1
ATOM 658 C CA . VAL A 1 93 ? 17.865 -20.917 -4.532 1.00 80.62 93 VAL A CA 1
ATOM 659 C C . VAL A 1 93 ? 17.663 -20.043 -5.760 1.00 80.62 93 VAL A C 1
ATOM 661 O O . VAL A 1 93 ? 16.539 -19.636 -6.052 1.00 80.62 93 VAL A O 1
ATOM 664 N N . LYS A 1 94 ? 18.748 -19.748 -6.482 1.00 80.56 94 LYS A N 1
ATOM 665 C CA . LYS A 1 94 ? 18.651 -19.056 -7.768 1.00 80.56 94 LYS A CA 1
ATOM 666 C C . LYS A 1 94 ? 17.966 -19.991 -8.775 1.00 80.56 94 LYS A C 1
ATOM 668 O O . LYS A 1 94 ? 18.377 -21.148 -8.884 1.00 80.56 94 LYS A O 1
ATOM 673 N N . PRO A 1 95 ? 16.950 -19.525 -9.518 1.00 77.62 95 PRO A N 1
ATOM 674 C CA . PRO A 1 95 ? 16.325 -20.297 -10.575 1.00 77.62 95 PRO A CA 1
ATOM 675 C C . PRO A 1 95 ? 17.369 -20.763 -11.583 1.00 77.62 95 PRO A C 1
ATOM 677 O O . PRO A 1 95 ? 18.269 -20.005 -11.962 1.00 77.62 95 PRO A O 1
ATOM 680 N N . ALA A 1 96 ? 17.230 -22.003 -12.046 1.00 78.50 96 ALA A N 1
ATOM 681 C CA . ALA A 1 96 ? 18.033 -22.493 -13.154 1.00 78.50 96 ALA A CA 1
ATOM 682 C C . ALA A 1 96 ? 17.801 -21.593 -14.381 1.00 78.50 96 ALA A C 1
ATOM 684 O O . ALA A 1 96 ? 16.660 -21.333 -14.755 1.00 78.50 96 ALA A O 1
ATOM 685 N N . GLY A 1 97 ? 18.883 -21.089 -14.980 1.00 77.00 97 GLY A N 1
ATOM 686 C CA . GLY A 1 97 ? 18.804 -20.193 -16.139 1.00 77.00 97 GLY A CA 1
ATOM 687 C C . GLY A 1 97 ? 18.526 -18.720 -15.817 1.00 77.00 97 GLY A C 1
ATOM 688 O O . GLY A 1 97 ? 18.243 -17.955 -16.738 1.00 77.00 97 GLY A O 1
ATOM 689 N N . ALA A 1 98 ? 18.619 -18.293 -14.550 1.00 74.56 98 ALA A N 1
ATOM 690 C CA . ALA A 1 98 ? 18.584 -16.871 -14.211 1.00 74.56 98 ALA A CA 1
ATOM 691 C C . ALA A 1 98 ? 19.653 -16.101 -15.009 1.00 74.56 98 ALA A C 1
ATOM 693 O O . ALA A 1 98 ? 20.840 -16.430 -14.969 1.00 74.56 98 ALA A O 1
ATOM 694 N N . ARG A 1 99 ? 19.219 -15.082 -15.757 1.00 78.50 99 ARG A N 1
ATOM 695 C CA . ARG A 1 99 ? 20.106 -14.245 -16.569 1.00 78.50 99 ARG A CA 1
ATOM 696 C C . ARG A 1 99 ? 20.901 -13.298 -15.675 1.00 78.50 99 ARG A C 1
ATOM 698 O O . ARG A 1 99 ? 20.371 -12.773 -14.698 1.00 78.50 99 ARG A O 1
ATOM 705 N N . ALA A 1 100 ? 22.155 -13.055 -16.045 1.00 82.56 100 ALA A N 1
ATOM 706 C CA . ALA A 1 100 ? 22.931 -11.971 -15.460 1.00 82.56 100 ALA A CA 1
ATOM 707 C C . ALA A 1 100 ? 22.309 -10.615 -15.833 1.00 82.56 100 ALA A C 1
ATOM 709 O O . ALA A 1 100 ? 21.707 -10.475 -16.902 1.00 82.56 100 ALA A O 1
ATOM 710 N N . PHE A 1 101 ? 22.477 -9.624 -14.964 1.00 85.38 101 PHE A N 1
ATOM 711 C CA . PHE A 1 101 ? 22.046 -8.252 -15.204 1.00 85.38 101 PHE A CA 1
ATOM 712 C C . PHE A 1 101 ? 23.023 -7.255 -14.580 1.00 85.38 101 PHE A C 1
ATOM 714 O O . PHE A 1 101 ? 23.676 -7.557 -13.576 1.00 85.38 101 PHE A O 1
ATOM 721 N N . ASN A 1 102 ? 23.095 -6.066 -15.170 1.00 88.25 102 ASN A N 1
ATOM 722 C CA . ASN A 1 102 ? 23.663 -4.888 -14.534 1.00 88.25 102 ASN A CA 1
ATOM 723 C C . ASN A 1 102 ? 22.535 -4.135 -13.837 1.00 88.25 102 ASN A C 1
ATOM 725 O O . ASN A 1 102 ? 21.428 -4.042 -14.362 1.00 88.25 102 ASN A O 1
ATOM 729 N N . LEU A 1 103 ? 22.809 -3.607 -12.651 1.00 85.06 103 LEU A N 1
ATOM 730 C CA . LEU A 1 103 ? 21.816 -2.898 -11.860 1.00 85.06 103 LEU A CA 1
ATOM 731 C C . LEU A 1 103 ? 22.035 -1.389 -11.983 1.00 85.06 103 LEU A C 1
ATOM 733 O O . LEU A 1 103 ? 23.126 -0.902 -11.691 1.00 85.06 103 LEU A O 1
ATOM 737 N N . SER A 1 104 ? 20.987 -0.660 -12.358 1.00 87.94 104 SER A N 1
ATOM 738 C CA . SER A 1 104 ? 20.908 0.791 -12.210 1.00 87.94 104 SER A CA 1
ATOM 739 C C . SER A 1 104 ? 19.758 1.133 -11.274 1.00 87.94 104 SER A C 1
ATOM 741 O O . SER A 1 104 ? 18.663 0.582 -11.391 1.00 87.94 104 SER A O 1
ATOM 743 N N . VAL A 1 105 ? 20.015 2.015 -10.316 1.00 84.81 105 VAL A N 1
ATOM 744 C CA . VAL A 1 105 ? 19.041 2.418 -9.304 1.00 84.81 105 VAL A CA 1
ATOM 745 C C . VAL A 1 105 ? 18.808 3.912 -9.417 1.00 84.81 105 VAL A C 1
ATOM 747 O O . VAL A 1 105 ? 19.752 4.700 -9.411 1.00 84.81 105 VAL A O 1
ATOM 750 N N . THR A 1 106 ? 17.540 4.291 -9.473 1.00 87.31 106 THR A N 1
ATOM 751 C CA . THR A 1 106 ? 17.099 5.678 -9.453 1.00 87.31 106 THR A CA 1
ATOM 752 C C . THR A 1 106 ? 16.275 5.910 -8.203 1.00 87.31 106 THR A C 1
ATOM 754 O O . THR A 1 106 ? 15.270 5.239 -7.981 1.00 87.31 106 THR A O 1
ATOM 757 N N . GLU A 1 107 ? 16.690 6.863 -7.380 1.00 86.75 107 GLU A N 1
ATOM 758 C CA . GLU A 1 107 ? 15.943 7.229 -6.186 1.00 86.75 107 GLU A CA 1
ATOM 759 C C . GLU A 1 107 ? 14.820 8.214 -6.522 1.00 86.75 107 GLU A C 1
ATOM 761 O O . GLU A 1 107 ? 15.025 9.239 -7.173 1.00 86.75 107 GLU A O 1
ATOM 766 N N . ILE A 1 108 ? 13.620 7.898 -6.047 1.00 88.88 108 ILE A N 1
ATOM 767 C CA . ILE A 1 108 ? 12.424 8.724 -6.155 1.00 88.88 108 ILE A CA 1
ATOM 768 C C . ILE A 1 108 ? 12.074 9.171 -4.737 1.00 88.88 108 ILE A C 1
ATOM 770 O O . ILE A 1 108 ? 11.515 8.408 -3.944 1.00 88.88 108 ILE A O 1
ATOM 774 N N . SER A 1 109 ? 12.406 10.420 -4.401 1.00 89.00 109 SER A N 1
ATOM 775 C CA . SER A 1 109 ? 12.047 10.970 -3.093 1.00 89.00 109 SER A CA 1
ATOM 776 C C . SER A 1 109 ? 10.537 11.172 -3.019 1.00 89.00 109 SER A C 1
ATOM 778 O O . SER A 1 109 ? 9.937 11.882 -3.830 1.00 89.00 109 SER A O 1
ATOM 780 N N . SER A 1 110 ? 9.912 10.526 -2.042 1.00 87.88 110 SER A N 1
ATOM 781 C CA . SER A 1 110 ? 8.485 10.645 -1.775 1.00 87.88 110 SER A CA 1
ATOM 782 C C . SER A 1 110 ? 8.163 11.710 -0.745 1.00 87.88 110 SER A C 1
ATOM 784 O O . SER A 1 110 ? 7.055 12.236 -0.772 1.00 87.88 110 SER A O 1
ATOM 786 N N . ALA A 1 111 ? 9.079 11.991 0.191 1.00 87.25 111 ALA A N 1
ATOM 787 C CA . ALA A 1 111 ? 8.829 12.803 1.390 1.00 87.25 111 ALA A CA 1
ATOM 788 C C . ALA A 1 111 ? 7.471 12.497 2.065 1.00 87.25 111 ALA A C 1
ATOM 790 O O . ALA A 1 111 ? 6.796 13.391 2.571 1.00 87.25 111 ALA A O 1
ATOM 791 N N . CYS A 1 112 ? 7.014 11.241 1.985 1.00 85.50 112 CYS A N 1
ATOM 792 C CA . CYS A 1 112 ? 5.687 10.814 2.427 1.00 85.50 112 CYS A CA 1
ATOM 793 C C . CYS A 1 112 ? 4.498 11.625 1.844 1.00 85.50 112 CYS A C 1
ATOM 795 O O . CYS A 1 112 ? 3.414 11.688 2.427 1.00 85.50 112 CYS A O 1
ATOM 797 N N . SER A 1 113 ? 4.674 12.234 0.668 1.00 88.75 113 SER A N 1
ATOM 798 C CA . SER A 1 113 ? 3.734 13.156 0.029 1.00 88.75 113 SER A CA 1
ATOM 799 C C . SER A 1 113 ? 3.504 12.802 -1.438 1.00 88.75 113 SER A C 1
ATOM 801 O O . SER A 1 113 ? 4.438 12.658 -2.228 1.00 88.75 113 SER A O 1
ATOM 803 N N . GLY A 1 114 ? 2.233 12.741 -1.841 1.00 91.75 114 GLY A N 1
ATOM 804 C CA . GLY A 1 114 ? 1.865 12.500 -3.237 1.00 91.75 114 GLY A CA 1
ATOM 805 C C . GLY A 1 114 ? 2.369 13.588 -4.193 1.00 91.75 114 GLY A C 1
ATOM 806 O O . GLY A 1 114 ? 2.754 13.272 -5.316 1.00 91.75 114 GLY A O 1
ATOM 807 N N . GLN A 1 115 ? 2.434 14.849 -3.746 1.00 94.06 115 GLN A N 1
ATOM 808 C CA . GLN A 1 115 ? 2.906 15.972 -4.569 1.00 94.06 115 GLN A CA 1
ATOM 809 C C . GLN A 1 115 ? 4.422 15.939 -4.775 1.00 94.06 115 GLN A C 1
ATOM 811 O O . GLN A 1 115 ? 4.897 16.150 -5.890 1.00 94.06 115 GLN A O 1
ATOM 816 N N . VAL A 1 116 ? 5.184 15.643 -3.716 1.00 92.94 116 VAL A N 1
ATOM 817 C CA . VAL A 1 116 ? 6.646 15.515 -3.817 1.00 92.94 116 VAL A CA 1
ATOM 818 C C . VAL A 1 116 ? 7.001 14.325 -4.697 1.00 92.94 116 VAL A C 1
ATOM 820 O O . VAL A 1 116 ? 7.782 14.487 -5.627 1.00 92.94 116 VAL A O 1
ATOM 823 N N . THR A 1 117 ? 6.338 13.184 -4.480 1.00 93.62 117 THR A N 1
ATOM 824 C CA . THR A 1 117 ? 6.511 11.982 -5.310 1.00 93.62 117 THR A CA 1
ATOM 825 C C . THR A 1 117 ? 6.191 12.257 -6.778 1.00 93.62 117 THR A C 1
ATOM 827 O O . THR A 1 117 ? 6.927 11.837 -7.664 1.00 93.62 117 THR A O 1
ATOM 830 N N . PHE A 1 118 ? 5.116 13.000 -7.060 1.00 95.19 118 PHE A N 1
ATOM 831 C CA . PHE A 1 118 ? 4.778 13.391 -8.427 1.00 95.19 118 PHE A CA 1
ATOM 832 C C . PHE A 1 118 ? 5.915 14.202 -9.058 1.00 95.19 118 PHE A C 1
ATOM 834 O O . PHE A 1 118 ? 6.413 13.851 -10.125 1.00 95.19 118 PHE A O 1
ATOM 841 N N . LYS A 1 119 ? 6.372 15.251 -8.363 1.00 94.62 119 LYS A N 1
ATOM 842 C CA . LYS A 1 119 ? 7.446 16.129 -8.836 1.00 94.62 119 LYS A CA 1
ATOM 843 C C . LYS A 1 119 ? 8.758 15.374 -9.068 1.00 94.62 119 LYS A C 1
ATOM 845 O O . LYS A 1 119 ? 9.408 15.619 -10.078 1.00 94.62 119 LYS A O 1
ATOM 850 N N . SER A 1 120 ? 9.143 14.482 -8.156 1.00 92.06 120 SER A N 1
ATOM 851 C CA . SER A 1 120 ? 10.387 13.709 -8.254 1.00 92.06 120 SER A CA 1
ATOM 852 C C . SER A 1 120 ? 10.338 12.618 -9.324 1.00 92.06 120 SER A C 1
ATOM 854 O O . SER A 1 120 ? 11.386 12.204 -9.803 1.00 92.06 120 SER A O 1
ATOM 856 N N . SER A 1 121 ? 9.146 12.179 -9.736 1.00 93.94 121 SER A N 1
ATOM 857 C CA . SER A 1 121 ? 8.993 11.102 -10.723 1.00 93.94 121 SER A CA 1
ATOM 858 C C . SER A 1 121 ? 8.989 11.592 -12.169 1.00 93.94 121 SER A C 1
ATOM 860 O O . SER A 1 121 ? 9.431 10.861 -13.051 1.00 93.94 121 SER A O 1
ATOM 862 N N . ILE A 1 122 ? 8.517 12.818 -12.434 1.00 93.44 122 ILE A N 1
ATOM 863 C CA . ILE A 1 122 ? 8.321 13.332 -13.803 1.00 93.44 122 ILE A CA 1
ATOM 864 C C . ILE A 1 122 ? 9.562 13.129 -14.683 1.00 93.44 122 ILE A C 1
ATOM 866 O O . ILE A 1 122 ? 9.452 12.555 -15.762 1.00 93.44 122 ILE A O 1
ATOM 870 N N . SER A 1 123 ? 10.748 13.550 -14.239 1.00 88.94 123 SER A N 1
ATOM 871 C CA . SER A 1 123 ? 11.952 13.489 -15.079 1.00 88.94 123 SER A CA 1
ATOM 872 C C . SER A 1 123 ? 12.320 12.072 -15.516 1.00 88.94 123 SER A C 1
ATOM 874 O O . SER A 1 123 ? 12.823 11.905 -16.618 1.00 88.94 123 SER A O 1
ATOM 876 N N . PHE A 1 124 ? 12.044 11.066 -14.684 1.00 90.75 124 PHE A N 1
ATOM 877 C CA . PHE A 1 124 ? 12.420 9.683 -14.970 1.00 90.75 124 PHE A CA 1
ATOM 878 C C . PHE A 1 124 ? 11.452 9.002 -15.932 1.00 90.75 124 PHE A C 1
ATOM 880 O O . PHE A 1 124 ? 11.871 8.246 -16.794 1.00 90.75 124 PHE A O 1
ATOM 887 N N . PHE A 1 125 ? 10.151 9.273 -15.824 1.00 93.06 125 PHE A N 1
ATOM 888 C CA . PHE A 1 125 ? 9.159 8.602 -16.671 1.00 93.06 125 PHE A CA 1
ATOM 889 C C . PHE A 1 125 ? 9.010 9.225 -18.060 1.00 93.06 125 PHE A C 1
ATOM 891 O O . PHE A 1 125 ? 8.599 8.540 -18.991 1.00 93.06 125 PHE A O 1
ATOM 898 N N . PHE A 1 126 ? 9.344 10.507 -18.222 1.00 91.69 126 PHE A N 1
ATOM 899 C CA . PHE A 1 126 ? 9.253 11.183 -19.521 1.00 91.69 126 PHE A CA 1
ATOM 900 C C . PHE A 1 126 ? 10.529 11.081 -20.368 1.00 91.69 126 PHE A C 1
ATOM 902 O O . PHE A 1 126 ? 10.527 11.507 -21.522 1.00 91.69 126 PHE A O 1
ATOM 909 N N . ASP A 1 127 ? 11.595 10.489 -19.833 1.00 90.94 127 ASP A N 1
ATOM 910 C CA . ASP A 1 127 ? 12.821 10.190 -20.564 1.00 90.94 127 ASP A CA 1
ATOM 911 C C . ASP A 1 127 ? 13.039 8.672 -20.608 1.00 90.94 127 ASP A C 1
ATOM 913 O O . ASP A 1 127 ? 13.376 8.037 -19.610 1.00 90.94 127 ASP A O 1
ATOM 917 N N . ALA A 1 128 ? 12.891 8.081 -21.797 1.00 85.38 128 ALA A N 1
ATOM 918 C CA . ALA A 1 128 ? 13.051 6.641 -22.011 1.00 85.38 128 ALA A CA 1
ATOM 919 C C . ALA A 1 128 ? 14.434 6.109 -21.581 1.00 85.38 128 ALA A C 1
ATOM 921 O O . ALA A 1 128 ? 14.588 4.924 -21.274 1.00 85.38 128 ALA A O 1
ATOM 922 N N . SER A 1 129 ? 15.460 6.965 -21.537 1.00 86.62 129 SER A N 1
ATOM 923 C CA . SER A 1 129 ? 16.792 6.574 -21.078 1.00 86.62 129 SER A CA 1
ATOM 924 C C . SER A 1 129 ? 16.874 6.413 -19.556 1.00 86.62 129 SER A C 1
ATOM 926 O O . SER A 1 129 ? 17.693 5.620 -19.084 1.00 86.62 129 SER A O 1
ATOM 928 N N . THR A 1 130 ? 15.987 7.055 -18.793 1.00 89.62 130 THR A N 1
ATOM 929 C CA . THR A 1 130 ? 15.962 7.019 -17.321 1.00 89.62 130 THR A CA 1
ATOM 930 C C . THR A 1 130 ? 14.712 6.357 -16.735 1.00 89.62 130 THR A C 1
ATOM 932 O O . THR A 1 130 ? 14.670 6.114 -15.528 1.00 89.62 130 THR A O 1
ATOM 935 N N . GLN A 1 131 ? 13.737 5.988 -17.572 1.00 94.31 131 GLN A N 1
ATOM 936 C CA . GLN A 1 131 ? 12.536 5.272 -17.147 1.00 94.31 131 GLN A CA 1
ATOM 937 C C . GLN A 1 131 ? 12.894 3.940 -16.464 1.00 94.31 131 GLN A C 1
ATOM 939 O O . GLN A 1 131 ? 13.648 3.147 -17.037 1.00 94.31 131 GLN A O 1
ATOM 944 N N . PRO A 1 132 ? 12.361 3.669 -15.255 1.00 94.56 132 PRO A N 1
ATOM 945 C CA . PRO A 1 132 ? 12.595 2.406 -14.571 1.00 94.56 132 PRO A CA 1
ATOM 946 C C . PRO A 1 132 ? 11.798 1.265 -15.216 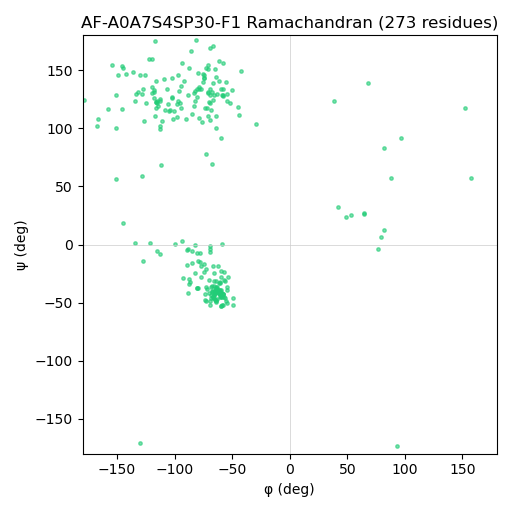1.00 94.56 132 PRO A C 1
ATOM 948 O O . PRO A 1 132 ? 10.658 1.454 -15.639 1.00 94.56 132 PRO A O 1
ATOM 951 N N . ASP A 1 133 ? 12.372 0.063 -15.216 1.00 94.56 133 ASP A N 1
ATOM 952 C CA . ASP A 1 133 ? 11.698 -1.175 -15.631 1.00 94.56 133 ASP A CA 1
ATOM 953 C C . ASP A 1 133 ? 10.738 -1.683 -14.545 1.00 94.56 133 ASP A C 1
ATOM 955 O O . ASP A 1 133 ? 9.747 -2.356 -14.826 1.00 94.56 133 ASP A O 1
ATOM 959 N N . ILE A 1 134 ? 11.041 -1.369 -13.284 1.00 93.19 134 ILE A N 1
ATOM 960 C CA . ILE A 1 134 ? 10.221 -1.694 -12.119 1.00 93.19 134 ILE A CA 1
ATOM 961 C C . ILE A 1 134 ? 10.393 -0.633 -11.037 1.00 93.19 134 ILE A C 1
ATOM 963 O O . ILE A 1 134 ? 11.479 -0.087 -10.833 1.00 93.19 134 ILE A O 1
ATOM 967 N N . ILE A 1 135 ? 9.314 -0.369 -10.309 1.00 92.75 135 ILE A N 1
ATOM 968 C CA . ILE A 1 135 ? 9.314 0.508 -9.143 1.00 92.75 135 ILE A CA 1
ATOM 969 C C . ILE A 1 135 ? 9.184 -0.342 -7.884 1.00 92.75 135 ILE A C 1
ATOM 971 O O . ILE A 1 135 ? 8.302 -1.195 -7.795 1.00 92.75 135 ILE A O 1
ATOM 975 N N . ILE A 1 136 ? 10.008 -0.070 -6.881 1.00 90.88 136 ILE A N 1
ATOM 976 C CA . ILE A 1 136 ? 9.899 -0.668 -5.553 1.00 90.88 136 ILE A CA 1
ATOM 977 C C . ILE A 1 136 ? 9.690 0.441 -4.521 1.00 90.88 136 ILE A C 1
ATOM 979 O O . ILE A 1 136 ? 10.352 1.475 -4.560 1.00 90.88 136 ILE A O 1
ATOM 983 N N . GLY A 1 137 ? 8.760 0.229 -3.594 1.00 87.31 137 GLY A N 1
ATOM 984 C CA . GLY A 1 137 ? 8.185 1.282 -2.760 1.00 87.31 137 GLY A CA 1
ATOM 985 C C . GLY A 1 137 ? 6.899 1.833 -3.393 1.00 87.31 137 GLY A C 1
ATOM 986 O O . GLY A 1 137 ? 6.395 1.289 -4.368 1.00 87.31 137 GLY A O 1
ATOM 987 N N . CYS A 1 138 ? 6.279 2.888 -2.873 1.00 88.50 138 CYS A N 1
ATOM 988 C CA . CYS A 1 138 ? 6.666 3.685 -1.713 1.00 88.50 138 CYS A CA 1
ATOM 989 C C . CYS A 1 138 ? 6.146 3.079 -0.397 1.00 88.50 138 CYS A C 1
ATOM 991 O O . CYS A 1 138 ? 5.245 2.233 -0.378 1.00 88.50 138 CYS A O 1
ATOM 993 N N . VAL A 1 139 ? 6.678 3.578 0.719 1.00 84.69 139 VAL A N 1
ATOM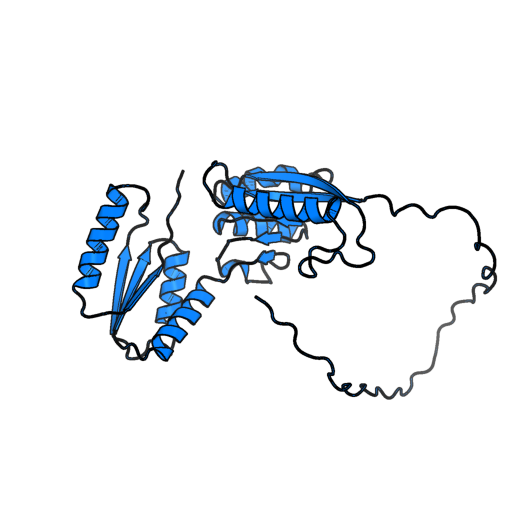 994 C CA . VAL A 1 139 ? 6.181 3.257 2.067 1.00 84.69 139 VAL A CA 1
ATOM 995 C C . VAL A 1 139 ? 4.855 3.973 2.337 1.00 84.69 139 VAL A C 1
ATOM 997 O O . VAL A 1 139 ? 3.882 3.368 2.781 1.00 84.69 139 VAL A O 1
ATOM 1000 N N . CYS A 1 140 ? 4.795 5.270 2.041 1.00 86.31 140 CYS A N 1
ATOM 1001 C CA . CYS A 1 140 ? 3.644 6.100 2.370 1.00 86.31 140 CYS A CA 1
ATOM 1002 C C . CYS A 1 140 ? 2.504 5.952 1.364 1.00 86.31 140 CYS A C 1
ATOM 1004 O O . CYS A 1 140 ? 2.708 6.064 0.159 1.00 86.31 140 CYS A O 1
ATOM 1006 N N . SER A 1 141 ? 1.277 5.793 1.860 1.00 90.31 141 SER A N 1
ATOM 1007 C CA . SER A 1 141 ? 0.102 5.582 1.008 1.00 90.31 141 SER A CA 1
ATOM 1008 C C . SER A 1 141 ? -0.195 6.726 0.038 1.00 90.31 141 SER A C 1
ATOM 1010 O O . SER A 1 141 ? -0.528 6.469 -1.114 1.00 90.31 141 SER A O 1
ATOM 1012 N N . SER A 1 142 ? -0.028 7.980 0.459 1.00 90.75 142 SER A N 1
ATOM 1013 C CA . SER A 1 142 ? -0.187 9.161 -0.405 1.00 90.75 142 SER A CA 1
ATOM 1014 C C . SER A 1 142 ? 0.808 9.165 -1.574 1.00 90.75 142 SER A C 1
ATOM 1016 O O . SER A 1 142 ? 0.441 9.463 -2.711 1.00 90.75 142 SER A O 1
ATOM 1018 N N . ALA A 1 143 ? 2.060 8.801 -1.299 1.00 92.19 143 ALA A N 1
ATOM 1019 C CA . ALA A 1 143 ? 3.113 8.657 -2.292 1.00 92.19 143 ALA A CA 1
ATOM 1020 C C . ALA A 1 143 ? 2.829 7.491 -3.242 1.00 92.19 143 ALA A C 1
ATOM 1022 O O . ALA A 1 143 ? 2.892 7.662 -4.458 1.00 92.19 143 ALA A O 1
ATOM 1023 N N . SER A 1 144 ? 2.427 6.338 -2.700 1.00 93.94 144 SER A N 1
ATOM 1024 C CA . SER A 1 144 ? 2.110 5.155 -3.499 1.00 93.94 144 SER A CA 1
ATOM 1025 C C . SER A 1 144 ? 0.919 5.371 -4.431 1.00 93.94 144 SER A C 1
ATOM 1027 O O . SER A 1 144 ? 0.957 4.912 -5.565 1.00 93.94 144 SER A O 1
ATOM 1029 N N . LEU A 1 145 ? -0.103 6.122 -4.006 1.00 95.38 145 LEU A N 1
ATOM 1030 C CA . LEU A 1 145 ? -1.223 6.518 -4.872 1.00 95.38 145 LEU A CA 1
ATOM 1031 C C . LEU A 1 145 ? -0.770 7.404 -6.035 1.00 95.38 145 LEU A C 1
ATOM 1033 O O . LEU A 1 145 ? -1.263 7.252 -7.151 1.00 95.38 145 LEU A O 1
ATOM 1037 N N . SER A 1 146 ? 0.167 8.318 -5.777 1.00 95.88 146 SER A N 1
ATOM 1038 C CA . SER A 1 146 ? 0.722 9.209 -6.798 1.00 95.88 146 SER A CA 1
ATOM 1039 C C . SER A 1 146 ? 1.589 8.440 -7.797 1.00 95.88 146 SER A C 1
ATOM 1041 O O . SER A 1 146 ? 1.338 8.478 -9.001 1.00 95.88 146 SER A O 1
ATOM 1043 N N . LEU A 1 147 ? 2.554 7.658 -7.306 1.00 95.50 147 LEU A N 1
ATOM 1044 C CA . LEU A 1 147 ? 3.461 6.885 -8.152 1.00 95.50 147 LEU A CA 1
ATOM 1045 C C . LEU A 1 147 ? 2.758 5.721 -8.865 1.00 95.50 147 LEU A C 1
ATOM 1047 O O . LEU A 1 147 ? 3.084 5.408 -10.006 1.00 95.50 147 LEU A O 1
ATOM 1051 N N . GLY A 1 148 ? 1.721 5.145 -8.253 1.00 96.38 148 GLY A N 1
ATOM 1052 C CA . GLY A 1 148 ? 0.868 4.130 -8.870 1.00 96.38 148 GLY A CA 1
ATOM 1053 C C . GLY A 1 148 ? 0.165 4.622 -10.140 1.00 96.38 148 GLY A C 1
ATOM 1054 O O . GLY A 1 148 ? -0.090 3.833 -11.051 1.00 96.38 148 GLY A O 1
ATOM 1055 N N . ARG A 1 149 ? -0.091 5.933 -10.255 1.00 96.44 149 ARG A N 1
ATOM 1056 C CA . ARG A 1 149 ? -0.627 6.527 -11.490 1.00 96.44 149 ARG A CA 1
ATOM 1057 C C . ARG A 1 149 ? 0.420 6.595 -12.595 1.00 96.44 149 ARG A C 1
ATOM 1059 O O . ARG A 1 149 ? 0.074 6.332 -13.743 1.00 96.44 149 ARG A O 1
ATOM 1066 N N . PHE A 1 150 ? 1.687 6.866 -12.271 1.00 96.25 150 PHE A N 1
ATOM 1067 C CA . PHE A 1 150 ? 2.786 6.741 -13.241 1.00 96.25 150 PHE A CA 1
ATOM 1068 C C . PHE A 1 150 ? 2.959 5.286 -13.675 1.00 96.25 150 PHE A C 1
ATOM 1070 O O . PHE A 1 150 ? 2.957 5.008 -14.869 1.00 96.25 150 PHE A O 1
ATOM 1077 N N . SER A 1 151 ? 3.010 4.356 -12.719 1.00 96.62 151 SER A N 1
ATOM 1078 C CA . SER A 1 151 ? 3.052 2.911 -12.982 1.00 96.62 151 SER A CA 1
ATOM 1079 C C . SER A 1 151 ? 1.967 2.487 -13.978 1.00 96.62 151 SER A C 1
ATOM 1081 O O . SER A 1 151 ? 2.254 1.826 -14.972 1.00 96.62 151 SER A O 1
ATOM 1083 N N . THR A 1 152 ? 0.740 2.968 -13.775 1.00 96.88 152 THR A N 1
ATOM 1084 C CA . THR A 1 152 ? -0.387 2.692 -14.671 1.00 96.88 152 THR A CA 1
ATOM 1085 C C . THR A 1 152 ? -0.248 3.353 -16.038 1.00 96.88 152 THR A C 1
ATOM 1087 O O . THR A 1 152 ? -0.448 2.698 -17.056 1.00 96.88 152 THR A O 1
ATOM 1090 N N . THR A 1 153 ? 0.126 4.631 -16.070 1.00 96.50 153 THR A N 1
ATOM 1091 C CA . THR A 1 153 ? 0.244 5.419 -17.308 1.00 96.50 153 THR A CA 1
ATOM 1092 C C . THR A 1 153 ? 1.341 4.885 -18.229 1.00 96.50 153 THR A C 1
ATOM 1094 O O . THR A 1 153 ? 1.152 4.833 -19.440 1.00 96.50 153 THR A O 1
ATOM 1097 N N . PHE A 1 154 ? 2.478 4.474 -17.664 1.00 96.06 154 PHE A N 1
ATOM 1098 C CA . PHE A 1 154 ? 3.659 4.041 -18.416 1.00 96.06 154 PHE A CA 1
ATOM 1099 C C . PHE A 1 154 ? 3.791 2.514 -18.514 1.00 96.06 154 PHE A C 1
ATOM 1101 O O . PHE A 1 154 ? 4.752 2.025 -19.102 1.00 96.06 154 PHE A O 1
ATOM 1108 N N . GLY A 1 155 ? 2.851 1.755 -17.940 1.00 96.31 155 GLY A N 1
ATOM 1109 C CA . GLY A 1 155 ? 2.885 0.290 -17.944 1.00 96.31 155 GLY A CA 1
ATOM 1110 C C . GLY A 1 155 ? 4.068 -0.305 -17.175 1.00 96.31 155 GLY A C 1
ATOM 1111 O O . GLY A 1 155 ? 4.520 -1.403 -17.493 1.00 96.31 155 GLY A O 1
ATOM 1112 N N . VAL A 1 156 ? 4.592 0.417 -16.183 1.00 96.88 156 VAL A N 1
ATOM 1113 C CA . VAL A 1 156 ? 5.736 -0.019 -15.373 1.00 96.88 156 VAL A CA 1
ATOM 1114 C C . VAL A 1 156 ? 5.215 -0.686 -14.103 1.00 96.88 156 VAL A C 1
ATOM 1116 O O . VAL A 1 156 ? 4.509 -0.025 -13.340 1.00 96.88 156 VAL A O 1
ATOM 1119 N N . PRO A 1 157 ? 5.543 -1.958 -13.817 1.00 97.00 157 PRO A N 1
ATOM 1120 C CA . PRO A 1 157 ? 5.113 -2.614 -12.589 1.00 97.00 157 PRO A CA 1
ATOM 1121 C C . PRO A 1 157 ? 5.667 -1.906 -11.349 1.00 97.00 157 PRO A C 1
ATOM 1123 O O . PRO A 1 157 ? 6.824 -1.487 -11.308 1.00 97.00 157 PRO A O 1
ATOM 1126 N N . MET A 1 158 ? 4.838 -1.804 -10.314 1.00 94.38 158 MET A N 1
ATOM 1127 C CA . MET A 1 158 ? 5.202 -1.187 -9.041 1.00 94.38 158 MET A CA 1
ATOM 1128 C C . MET A 1 158 ? 4.901 -2.122 -7.879 1.00 94.38 158 MET A C 1
ATOM 1130 O O . MET A 1 158 ? 3.805 -2.661 -7.798 1.00 94.38 158 MET A O 1
ATOM 1134 N N . LEU A 1 159 ? 5.836 -2.269 -6.943 1.00 92.88 159 LEU A N 1
ATOM 1135 C CA . LEU A 1 159 ? 5.644 -2.998 -5.692 1.00 92.88 159 LEU A CA 1
ATOM 1136 C C . LEU A 1 159 ? 5.686 -2.038 -4.497 1.00 92.88 159 LEU A C 1
ATOM 1138 O O . LEU A 1 159 ? 6.760 -1.706 -4.000 1.00 92.88 159 LEU A O 1
ATOM 1142 N N . ALA A 1 160 ? 4.519 -1.651 -3.984 1.00 90.88 160 ALA A N 1
ATOM 1143 C CA . ALA A 1 160 ? 4.406 -0.880 -2.749 1.00 90.88 160 ALA A CA 1
ATOM 1144 C C . ALA A 1 160 ? 4.746 -1.752 -1.527 1.00 90.88 160 ALA A C 1
ATOM 1146 O O . ALA A 1 160 ? 4.069 -2.741 -1.231 1.00 90.88 160 ALA A O 1
ATOM 1147 N N . THR A 1 161 ? 5.801 -1.394 -0.798 1.00 86.75 161 THR A N 1
ATOM 1148 C CA . THR A 1 161 ? 6.370 -2.254 0.254 1.00 86.75 161 THR A CA 1
ATOM 1149 C C . THR A 1 161 ? 5.592 -2.188 1.565 1.00 86.75 161 THR A C 1
ATOM 1151 O O . THR A 1 161 ? 5.383 -3.218 2.202 1.00 86.75 161 THR A O 1
ATOM 1154 N N . ALA A 1 162 ? 5.094 -1.007 1.937 1.00 85.88 162 ALA A N 1
ATOM 1155 C CA . ALA A 1 162 ? 4.436 -0.794 3.230 1.00 85.88 162 ALA A CA 1
ATOM 1156 C C . ALA A 1 162 ? 3.116 -0.009 3.155 1.00 85.88 162 ALA A C 1
ATOM 1158 O O . ALA A 1 162 ? 2.483 0.232 4.180 1.00 85.88 162 ALA A O 1
ATOM 1159 N N . SER A 1 163 ? 2.669 0.391 1.960 1.00 87.88 163 SER A N 1
ATOM 1160 C CA . SER A 1 163 ? 1.397 1.103 1.845 1.00 87.88 163 SER A CA 1
ATOM 1161 C C . SER A 1 163 ? 0.219 0.174 2.121 1.00 87.88 163 SER A C 1
ATOM 1163 O O . SER A 1 163 ? 0.013 -0.818 1.419 1.00 87.88 163 SER A O 1
ATOM 1165 N N . GLN A 1 164 ? -0.591 0.555 3.107 1.00 90.62 164 GLN A N 1
ATOM 1166 C CA . GLN A 1 164 ? -1.781 -0.196 3.490 1.00 90.62 164 GLN A CA 1
ATOM 1167 C C . GLN A 1 164 ? -3.034 0.232 2.720 1.00 90.62 164 GLN A C 1
ATOM 1169 O O . GLN A 1 164 ? -3.970 -0.546 2.651 1.00 90.62 164 GLN A O 1
ATOM 1174 N N . SER A 1 165 ? -3.062 1.407 2.077 1.00 91.94 165 SER A N 1
ATOM 1175 C CA . SER A 1 165 ? -4.311 1.968 1.539 1.00 91.94 165 SER A CA 1
ATOM 1176 C C . SER A 1 165 ? -5.093 1.002 0.641 1.00 91.94 165 SER A C 1
ATOM 1178 O O . SER A 1 165 ? -4.627 0.576 -0.419 1.00 91.94 165 SER A O 1
ATOM 1180 N N . SER A 1 166 ? -6.340 0.729 1.021 1.00 93.31 166 SER A N 1
ATOM 1181 C CA . SER A 1 166 ? -7.287 -0.079 0.247 1.00 93.31 166 SER A CA 1
ATOM 1182 C C . SER A 1 166 ? -7.575 0.495 -1.140 1.00 93.31 166 SER A C 1
ATOM 1184 O O . SER A 1 166 ? -7.921 -0.276 -2.031 1.00 93.31 166 SER A O 1
ATOM 1186 N N . LEU A 1 167 ? -7.370 1.801 -1.357 1.00 92.50 167 LEU A N 1
ATOM 1187 C CA . LEU A 1 167 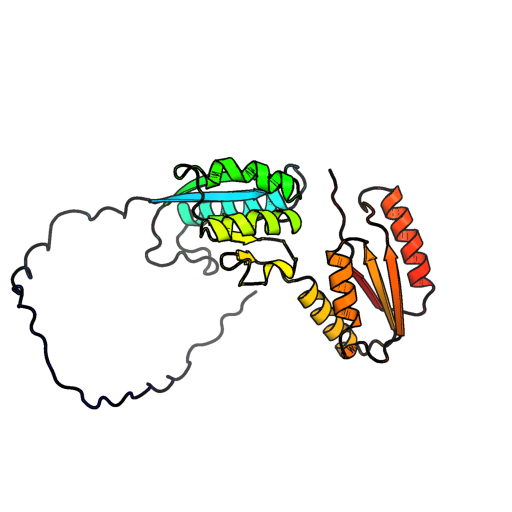? -7.551 2.450 -2.662 1.00 92.50 167 LEU A CA 1
ATOM 1188 C C . LEU A 1 167 ? -6.626 1.858 -3.737 1.00 92.50 167 LEU A C 1
ATOM 1190 O O . LEU A 1 167 ? -7.034 1.687 -4.876 1.00 92.50 167 LEU A O 1
ATOM 1194 N N . LEU A 1 168 ? -5.422 1.426 -3.352 1.00 93.88 168 LEU A N 1
ATOM 1195 C CA . LEU A 1 168 ? -4.464 0.764 -4.247 1.00 93.88 168 LEU A CA 1
ATOM 1196 C C . LEU A 1 168 ? -4.896 -0.648 -4.688 1.00 93.88 168 LEU A C 1
ATOM 1198 O O . LEU A 1 168 ? -4.197 -1.308 -5.457 1.00 93.88 168 LEU A O 1
ATOM 1202 N N . SER A 1 169 ? -6.019 -1.149 -4.165 1.00 94.19 169 SER A N 1
ATOM 1203 C CA . SER A 1 169 ? -6.568 -2.458 -4.539 1.00 94.19 169 SER A CA 1
ATOM 1204 C C . SER A 1 169 ? -7.431 -2.394 -5.796 1.00 94.19 169 SER A C 1
ATOM 1206 O O . SER A 1 169 ? -7.712 -3.448 -6.364 1.00 94.19 169 SER A O 1
ATOM 1208 N N . ASP A 1 170 ? -7.860 -1.202 -6.222 1.00 95.38 170 ASP A N 1
ATOM 1209 C CA . ASP A 1 170 ? -8.646 -1.041 -7.441 1.00 95.38 170 ASP A CA 1
ATOM 1210 C C . ASP A 1 170 ? -7.771 -1.333 -8.666 1.00 95.38 170 ASP A C 1
ATOM 1212 O O . ASP A 1 170 ? -6.894 -0.552 -9.025 1.00 95.38 170 ASP A O 1
ATOM 1216 N N . LYS A 1 171 ? -7.995 -2.483 -9.309 1.00 96.25 171 LYS A N 1
ATOM 1217 C CA . LYS A 1 171 ? -7.241 -2.904 -10.499 1.00 96.25 171 LYS A CA 1
ATOM 1218 C C . LYS A 1 171 ? -7.683 -2.218 -11.783 1.00 96.25 171 LYS A C 1
ATOM 1220 O O . LYS A 1 171 ? -7.009 -2.382 -12.794 1.00 96.25 171 LYS A O 1
ATOM 1225 N N . THR A 1 172 ? -8.768 -1.449 -11.747 1.00 96.69 172 THR A N 1
ATOM 1226 C CA . THR A 1 172 ? -9.158 -0.579 -12.857 1.00 96.69 172 THR A CA 1
ATOM 1227 C C . THR A 1 172 ? -8.352 0.723 -12.841 1.00 96.69 172 THR A C 1
ATOM 1229 O O . THR A 1 172 ? -7.917 1.163 -13.902 1.00 96.69 172 THR A O 1
ATOM 1232 N N . GLU A 1 173 ? -8.061 1.286 -11.657 1.00 96.88 173 GLU A N 1
ATOM 1233 C CA . GLU A 1 173 ? -7.212 2.485 -11.508 1.00 96.88 173 GLU A CA 1
ATOM 1234 C C . GLU A 1 173 ? -5.713 2.142 -11.394 1.00 96.88 173 GLU A C 1
ATOM 1236 O O . GLU A 1 173 ? -4.877 2.881 -11.907 1.00 96.88 173 GLU A O 1
ATOM 1241 N N . TYR A 1 174 ? -5.360 1.013 -10.764 1.00 97.50 174 TYR A N 1
ATOM 1242 C CA . TYR A 1 174 ? -3.978 0.607 -10.466 1.00 97.50 174 TYR A CA 1
ATOM 1243 C C . TYR A 1 174 ? -3.637 -0.828 -10.939 1.00 97.50 174 TYR A C 1
ATOM 1245 O O . TYR A 1 174 ? -3.258 -1.684 -10.125 1.00 97.50 174 TYR A O 1
ATOM 1253 N N . PRO A 1 175 ? -3.749 -1.140 -12.248 1.00 97.75 175 PRO A N 1
ATOM 1254 C CA . PRO A 1 175 ? -3.527 -2.488 -12.783 1.00 97.75 175 PRO A CA 1
ATOM 1255 C C . PRO A 1 175 ? -2.091 -3.011 -12.615 1.00 97.75 175 PRO A C 1
ATOM 1257 O O . PRO A 1 175 ? -1.903 -4.210 -12.424 1.00 97.75 175 PRO A O 1
ATOM 1260 N N . TYR A 1 176 ? -1.084 -2.132 -12.639 1.00 97.38 176 TYR A N 1
ATOM 1261 C CA . TYR A 1 176 ? 0.341 -2.504 -12.565 1.00 97.38 176 TYR A CA 1
ATOM 1262 C C . TYR A 1 176 ? 0.921 -2.475 -11.147 1.00 97.38 176 TYR A C 1
ATOM 1264 O O . TYR A 1 176 ? 2.114 -2.719 -10.949 1.00 97.38 176 TYR A O 1
ATOM 1272 N N . LEU A 1 177 ? 0.088 -2.180 -10.150 1.00 95.62 177 LEU A N 1
ATOM 1273 C CA . LEU A 1 177 ? 0.532 -2.049 -8.774 1.00 95.62 177 LEU A CA 1
ATOM 1274 C C . LEU A 1 177 ? 0.322 -3.344 -7.994 1.00 95.62 177 LEU A C 1
ATOM 1276 O O . LEU A 1 177 ? -0.762 -3.923 -7.961 1.00 95.62 177 LEU A O 1
ATOM 1280 N N . PHE A 1 178 ? 1.358 -3.750 -7.287 1.00 94.50 178 PHE A N 1
ATOM 1281 C CA . PHE A 1 178 ? 1.404 -4.854 -6.347 1.00 94.50 178 PHE A CA 1
ATOM 1282 C C . PHE A 1 178 ? 1.784 -4.303 -4.977 1.00 94.50 178 PHE A C 1
ATOM 1284 O O . PHE A 1 178 ? 2.348 -3.214 -4.862 1.00 94.50 178 PHE A O 1
ATOM 1291 N N . ARG A 1 179 ? 1.486 -5.049 -3.917 1.00 90.00 179 ARG A N 1
ATOM 1292 C CA . ARG A 1 179 ? 1.939 -4.688 -2.575 1.00 90.00 179 ARG A CA 1
ATOM 1293 C C . ARG A 1 179 ? 2.238 -5.912 -1.741 1.00 90.00 179 ARG A C 1
ATOM 1295 O O . ARG A 1 179 ? 1.655 -6.972 -1.958 1.00 90.00 179 ARG A O 1
ATOM 1302 N N . TRP A 1 180 ? 3.123 -5.716 -0.777 1.00 83.62 180 TRP A N 1
ATOM 1303 C CA . TRP A 1 180 ? 3.437 -6.713 0.238 1.00 83.62 180 TRP A CA 1
ATOM 1304 C C . TRP A 1 180 ? 2.505 -6.613 1.453 1.00 83.62 180 TRP A C 1
ATOM 1306 O O . TRP A 1 180 ? 2.054 -7.625 1.982 1.00 83.62 180 TRP A O 1
ATOM 1316 N N . CYS A 1 181 ? 2.212 -5.386 1.892 1.00 85.75 181 CYS A N 1
ATOM 1317 C CA . CYS A 1 181 ? 1.451 -5.132 3.112 1.00 85.75 181 CYS A CA 1
ATOM 1318 C C . CYS A 1 181 ? -0.051 -5.455 2.961 1.00 85.75 181 CYS A C 1
ATOM 1320 O O . CYS A 1 181 ? -0.616 -5.368 1.863 1.00 85.75 181 CYS A O 1
ATOM 1322 N N . SER A 1 182 ? -0.702 -5.808 4.074 1.00 90.44 182 SER A N 1
ATOM 1323 C CA . SER A 1 182 ? -2.161 -5.939 4.165 1.00 90.44 182 SER A CA 1
ATOM 1324 C C . SER A 1 182 ? -2.851 -4.579 3.999 1.00 90.44 182 SER A C 1
ATOM 1326 O O . SER A 1 182 ? -2.203 -3.534 3.959 1.00 90.44 182 SER A O 1
ATOM 1328 N N . THR A 1 183 ? -4.182 -4.588 3.866 1.00 93.25 183 THR A N 1
ATOM 1329 C CA . THR A 1 183 ? -4.956 -3.336 3.844 1.00 93.25 183 THR A CA 1
ATOM 1330 C C . THR A 1 183 ? -5.462 -2.952 5.205 1.00 93.25 183 THR A C 1
ATOM 1332 O O . THR A 1 183 ? -5.764 -3.832 6.006 1.00 93.25 183 THR A O 1
ATOM 1335 N N . GLU A 1 184 ? -5.727 -1.661 5.400 1.00 92.19 184 GLU A N 1
ATOM 1336 C CA . GLU A 1 184 ? -6.448 -1.203 6.582 1.00 92.19 184 GLU A CA 1
ATOM 1337 C C . GLU A 1 184 ? -7.794 -1.934 6.737 1.00 92.19 184 GLU A C 1
ATOM 1339 O O . GLU A 1 184 ? -8.181 -2.317 7.836 1.00 92.19 184 GLU A O 1
ATOM 1344 N N . THR A 1 185 ? -8.486 -2.237 5.634 1.00 93.94 185 THR A N 1
ATOM 1345 C CA . THR A 1 185 ? -9.753 -2.979 5.677 1.00 93.94 185 THR A CA 1
ATOM 1346 C C . THR A 1 185 ? -9.575 -4.456 6.034 1.00 93.94 185 THR A C 1
ATOM 1348 O O . THR A 1 185 ? -10.379 -4.990 6.791 1.00 93.94 185 THR A O 1
ATOM 1351 N N . ALA A 1 186 ? -8.523 -5.112 5.537 1.00 94.25 186 ALA A N 1
ATOM 1352 C CA . ALA A 1 186 ? -8.220 -6.504 5.878 1.00 94.25 186 ALA A CA 1
ATOM 1353 C C . ALA A 1 186 ? -7.776 -6.641 7.341 1.00 94.25 186 ALA A C 1
ATOM 1355 O O . ALA A 1 186 ? -8.157 -7.593 8.017 1.00 94.25 186 ALA A O 1
ATOM 1356 N N . ASP A 1 187 ? -7.027 -5.665 7.851 1.00 93.00 187 ASP A N 1
ATOM 1357 C CA . ASP A 1 187 ? -6.630 -5.609 9.256 1.00 93.00 187 ASP A CA 1
ATOM 1358 C C . ASP A 1 187 ? -7.856 -5.431 10.170 1.00 93.00 187 ASP A C 1
ATOM 1360 O O . ASP A 1 187 ? -7.963 -6.088 11.204 1.00 93.00 187 ASP A O 1
ATOM 1364 N N . ALA A 1 188 ? -8.828 -4.598 9.773 1.00 95.06 188 ALA A N 1
ATOM 1365 C CA . ALA A 1 188 ? -10.100 -4.474 10.491 1.00 95.06 188 ALA A CA 1
ATOM 1366 C C . ALA A 1 188 ? -10.907 -5.787 10.492 1.00 95.06 188 ALA A C 1
ATOM 1368 O O . ALA A 1 188 ? -11.474 -6.162 11.523 1.00 95.06 188 ALA A O 1
ATOM 1369 N N . ASP A 1 189 ? -10.930 -6.505 9.367 1.00 95.75 189 ASP A N 1
ATOM 1370 C CA . ASP A 1 189 ? -11.577 -7.818 9.264 1.00 95.75 189 ASP A CA 1
ATOM 1371 C C . ASP A 1 189 ? -10.901 -8.845 10.192 1.00 95.75 189 ASP A C 1
ATOM 1373 O O . ASP A 1 189 ? -11.583 -9.614 10.874 1.00 95.75 189 ASP A O 1
ATOM 1377 N N . MET A 1 190 ? -9.569 -8.809 10.296 1.00 95.06 190 MET A N 1
ATOM 1378 C CA . MET A 1 190 ? -8.806 -9.641 11.229 1.00 95.06 190 MET A CA 1
ATOM 1379 C C . MET A 1 190 ? -9.146 -9.328 12.693 1.00 95.06 190 MET A C 1
ATOM 1381 O O . MET A 1 190 ? -9.432 -10.250 13.461 1.00 95.06 190 MET A O 1
ATOM 1385 N N . HIS A 1 191 ? -9.196 -8.050 13.082 1.00 94.19 191 HIS A N 1
ATOM 1386 C CA . HIS A 1 191 ? -9.561 -7.659 14.450 1.00 94.19 191 HIS A CA 1
ATOM 1387 C C . HIS A 1 191 ? -10.974 -8.111 14.831 1.00 94.19 191 HIS A C 1
ATOM 1389 O O . HIS A 1 191 ? -11.197 -8.584 15.943 1.00 94.19 191 HIS A O 1
ATOM 1395 N N . SER A 1 192 ? -11.919 -8.022 13.899 1.00 95.12 192 SER A N 1
ATOM 1396 C CA . SER A 1 192 ? -13.280 -8.534 14.069 1.00 95.12 192 SER A CA 1
ATOM 1397 C C . SER A 1 192 ? -13.317 -10.049 14.307 1.00 95.12 192 SER A C 1
ATOM 1399 O O . SER A 1 192 ? -14.007 -10.537 15.210 1.00 95.12 192 SER A O 1
ATOM 1401 N N . GLY A 1 193 ? -12.510 -10.799 13.549 1.00 94.75 193 GLY A N 1
ATOM 1402 C CA . GLY A 1 193 ? -12.317 -12.232 13.763 1.00 94.75 193 GLY A CA 1
ATOM 1403 C C . GLY A 1 193 ? -11.769 -12.544 15.157 1.00 94.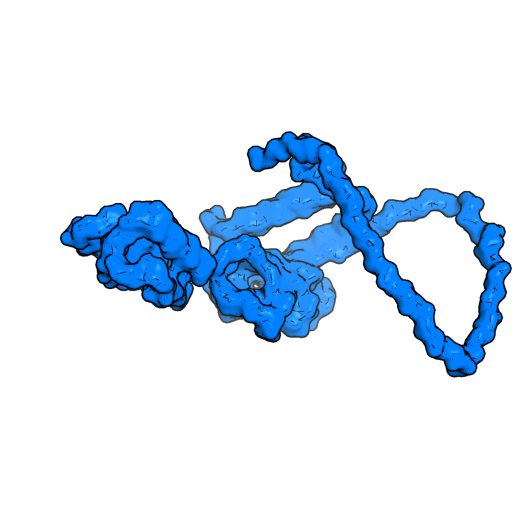75 193 GLY A C 1
ATOM 1404 O O . GLY A 1 193 ? -12.273 -13.449 15.822 1.00 94.75 193 GLY A O 1
ATOM 1405 N N . LEU A 1 194 ? -10.802 -11.758 15.639 1.00 93.38 194 LEU A N 1
ATOM 1406 C CA . LEU A 1 194 ? -10.227 -11.919 16.976 1.00 93.38 194 LEU A CA 1
ATOM 1407 C C . LEU A 1 194 ? -11.241 -11.618 18.091 1.00 93.38 194 LEU A C 1
ATOM 1409 O O . LEU A 1 194 ? -11.352 -12.401 19.032 1.00 93.38 194 LEU A O 1
ATOM 1413 N N . ILE A 1 195 ? -12.013 -10.532 17.968 1.00 92.75 195 ILE A N 1
ATOM 1414 C CA . ILE A 1 195 ? -13.091 -10.172 18.910 1.00 92.75 195 ILE A CA 1
ATOM 1415 C C . ILE A 1 195 ? -14.098 -11.321 19.028 1.00 92.75 195 ILE A C 1
ATOM 1417 O O . ILE A 1 195 ? -14.451 -11.729 20.135 1.00 92.75 195 ILE A O 1
ATOM 1421 N N . THR A 1 196 ? -14.501 -11.884 17.885 1.00 93.81 196 THR A N 1
ATOM 1422 C CA . THR A 1 196 ? -15.435 -13.017 17.824 1.00 93.81 196 THR A CA 1
ATOM 1423 C C . THR A 1 196 ? -14.844 -14.264 18.471 1.00 93.81 196 THR A C 1
ATOM 1425 O O . THR A 1 196 ? -15.487 -14.888 19.311 1.00 93.81 196 THR A O 1
ATOM 1428 N N . TYR A 1 197 ? -13.613 -14.621 18.099 1.00 94.56 197 TYR A N 1
ATOM 1429 C CA . TYR A 1 197 ? -12.926 -15.811 18.598 1.00 94.56 197 TYR A CA 1
ATOM 1430 C C . TYR A 1 197 ? -12.746 -15.781 20.121 1.00 94.56 197 TYR A C 1
ATOM 1432 O O . TYR A 1 197 ? -12.927 -16.796 20.788 1.00 94.56 197 TYR A O 1
ATOM 1440 N N . LEU A 1 198 ? -12.430 -14.608 20.674 1.00 92.38 198 LEU A N 1
ATOM 1441 C CA . LEU A 1 198 ? -12.260 -14.410 22.111 1.00 92.38 198 LEU A CA 1
ATOM 1442 C C . LEU A 1 198 ? -13.589 -14.233 22.867 1.00 92.38 198 LEU A C 1
ATOM 1444 O O . LEU A 1 198 ? -13.581 -14.183 24.095 1.00 92.38 198 LEU A O 1
ATOM 1448 N N . GLY A 1 199 ? -14.726 -14.128 22.169 1.00 92.19 199 GLY A N 1
ATOM 1449 C CA . GLY A 1 199 ? -16.038 -13.915 22.786 1.00 92.19 199 GLY A CA 1
ATOM 1450 C C . GLY A 1 199 ? -16.166 -12.573 23.515 1.00 92.19 199 GLY A C 1
ATOM 1451 O O . GLY A 1 199 ? -16.933 -12.463 24.474 1.00 92.19 199 GLY A O 1
ATOM 1452 N N . VAL A 1 200 ? -15.401 -11.564 23.091 1.00 90.38 200 VAL A N 1
ATOM 1453 C CA . VAL A 1 200 ? -15.375 -10.239 23.720 1.00 90.38 200 VAL A CA 1
ATOM 1454 C C . VAL A 1 200 ? -16.696 -9.515 23.462 1.00 90.38 200 VAL A C 1
ATOM 1456 O O . VAL A 1 200 ? -17.183 -9.477 22.335 1.00 90.38 200 VAL A O 1
ATOM 1459 N N . ARG A 1 201 ? -17.266 -8.914 24.513 1.00 89.75 201 ARG A N 1
ATOM 1460 C CA . ARG A 1 201 ? -18.543 -8.179 24.451 1.00 89.75 201 ARG A CA 1
ATOM 1461 C C . ARG A 1 201 ? -18.421 -6.680 24.676 1.00 89.75 201 ARG A C 1
ATOM 1463 O O . ARG A 1 201 ? -19.394 -5.978 24.459 1.00 89.75 201 ARG A O 1
ATOM 1470 N N . GLU A 1 202 ? -17.244 -6.201 25.058 1.00 90.69 202 GLU A N 1
ATOM 1471 C CA . GLU A 1 202 ? -16.959 -4.781 25.243 1.00 90.69 202 GLU A CA 1
ATOM 1472 C C . GLU A 1 202 ? -15.618 -4.450 24.588 1.00 90.69 202 GLU A C 1
ATOM 1474 O O . GLU A 1 202 ? -14.594 -5.065 24.906 1.00 90.69 202 GLU A O 1
ATOM 1479 N N . VAL A 1 203 ? -15.615 -3.494 23.662 1.00 91.06 203 VAL A N 1
ATOM 1480 C CA . VAL A 1 203 ? -14.427 -3.108 22.897 1.00 91.06 203 VAL A CA 1
ATOM 1481 C C . VAL A 1 203 ? -14.295 -1.592 22.876 1.00 91.06 203 VAL A C 1
ATOM 1483 O O . VAL A 1 203 ? -15.209 -0.877 22.465 1.00 91.06 203 VAL A O 1
ATOM 1486 N N . THR A 1 204 ? -13.107 -1.103 23.225 1.00 91.06 204 THR A N 1
ATOM 1487 C CA . THR A 1 204 ? -12.741 0.294 22.990 1.00 91.06 204 THR A CA 1
ATOM 1488 C C . THR A 1 204 ? -11.935 0.403 21.702 1.00 91.06 204 THR A C 1
ATOM 1490 O O . THR A 1 204 ? -10.889 -0.231 21.560 1.00 91.06 204 THR A O 1
ATOM 1493 N N . VAL A 1 205 ? -12.399 1.226 20.762 1.00 91.88 205 VAL A N 1
ATOM 1494 C CA . VAL A 1 205 ? -11.699 1.532 19.510 1.00 91.88 205 VAL A CA 1
ATOM 1495 C C . VAL A 1 205 ? -11.103 2.927 19.607 1.00 91.88 205 VAL A C 1
ATOM 1497 O O . VAL A 1 205 ? -11.834 3.914 19.662 1.00 91.88 205 VAL A O 1
ATOM 1500 N N . ILE A 1 206 ? -9.777 3.022 19.593 1.00 89.81 206 ILE A N 1
ATOM 1501 C CA . ILE A 1 206 ? -9.058 4.295 19.535 1.00 89.81 206 ILE A CA 1
ATOM 1502 C C . ILE A 1 206 ? -8.559 4.499 18.115 1.00 89.81 206 ILE A C 1
ATOM 1504 O O . ILE A 1 206 ? -7.877 3.629 17.580 1.00 89.81 206 ILE A O 1
ATOM 1508 N N . HIS A 1 207 ? -8.859 5.639 17.504 1.00 90.44 207 HIS A N 1
ATOM 1509 C CA . HIS A 1 207 ? -8.400 5.937 16.150 1.00 90.44 207 HIS A CA 1
ATOM 1510 C C . HIS A 1 207 ? -7.879 7.367 16.023 1.00 90.44 207 HIS A C 1
ATOM 1512 O O . HIS A 1 207 ? -8.372 8.269 16.704 1.00 90.44 207 HIS A O 1
ATOM 1518 N N . SER A 1 208 ? -6.900 7.564 15.138 1.00 87.94 208 SER A N 1
ATOM 1519 C CA . SER A 1 208 ? -6.424 8.901 14.777 1.00 87.94 208 SER A CA 1
ATOM 1520 C C . SER A 1 208 ? -7.327 9.580 13.731 1.00 87.94 208 SER A C 1
ATOM 1522 O O . SER A 1 208 ? -8.275 8.961 13.230 1.00 87.94 208 SER A O 1
ATOM 1524 N N . ASP A 1 209 ? -7.025 10.834 13.394 1.00 87.81 209 ASP A N 1
ATOM 1525 C CA . ASP A 1 209 ? -7.750 11.637 12.397 1.00 87.81 209 ASP A CA 1
ATOM 1526 C C . ASP A 1 209 ? -7.334 11.366 10.949 1.00 87.81 209 ASP A C 1
ATOM 1528 O O . ASP A 1 209 ? -7.891 11.931 10.003 1.00 87.81 209 ASP A O 1
ATOM 1532 N N . SER A 1 210 ? -6.379 10.462 10.750 1.00 84.56 210 SER A N 1
ATOM 1533 C CA . SER A 1 210 ? -5.961 10.081 9.412 1.00 84.56 210 SER A CA 1
ATOM 1534 C C . SER A 1 210 ? -7.103 9.399 8.646 1.00 84.56 210 SER A C 1
ATOM 1536 O O . SER A 1 210 ? -7.873 8.599 9.189 1.00 84.56 210 SER A O 1
ATOM 1538 N N . ALA A 1 211 ? -7.184 9.652 7.337 1.00 85.56 211 ALA A N 1
ATOM 1539 C CA . ALA A 1 211 ? -8.184 9.022 6.470 1.00 85.56 211 ALA A CA 1
ATOM 1540 C C . ALA A 1 211 ? -8.125 7.480 6.511 1.00 85.56 211 ALA A C 1
ATOM 1542 O O . ALA A 1 211 ? -9.151 6.811 6.379 1.00 85.56 211 ALA A O 1
ATOM 1543 N N . LEU A 1 212 ? -6.929 6.917 6.719 1.00 86.88 212 LEU A N 1
ATOM 1544 C CA . LEU A 1 212 ? -6.721 5.477 6.855 1.00 86.88 212 LEU A CA 1
ATOM 1545 C C . LEU A 1 212 ? -7.328 4.956 8.162 1.00 86.88 212 LEU A C 1
ATOM 1547 O O . LEU A 1 212 ? -8.119 4.014 8.128 1.00 86.88 212 LEU A O 1
ATOM 1551 N N . SER A 1 213 ? -7.037 5.621 9.283 1.00 90.31 213 SER A N 1
ATOM 1552 C CA . SER A 1 213 ? -7.593 5.305 10.606 1.00 90.31 213 SER A CA 1
ATOM 1553 C C . SER A 1 213 ? -9.123 5.366 10.599 1.00 90.31 213 SER A C 1
ATOM 1555 O O . SER A 1 213 ? -9.786 4.469 11.123 1.00 90.31 213 SER A O 1
ATOM 1557 N N . HIS A 1 214 ? -9.694 6.386 9.948 1.00 90.88 214 HIS A N 1
ATOM 1558 C CA . HIS A 1 214 ? -11.139 6.514 9.767 1.00 90.88 214 HIS A CA 1
ATOM 1559 C C . HIS A 1 214 ? -11.728 5.327 9.008 1.00 90.88 214 HIS A C 1
ATOM 1561 O O . HIS A 1 214 ? -12.638 4.673 9.517 1.00 90.88 214 HIS A O 1
ATOM 1567 N N . LYS A 1 215 ? -11.174 4.994 7.837 1.00 92.75 215 LYS A N 1
ATOM 1568 C CA . LYS A 1 215 ? -11.683 3.884 7.024 1.00 92.75 215 LYS A CA 1
ATOM 1569 C C . LYS A 1 215 ? -11.548 2.538 7.738 1.00 92.75 215 LYS A C 1
ATOM 1571 O O . LYS A 1 215 ? -12.452 1.710 7.659 1.00 92.75 215 LYS A O 1
ATOM 1576 N N . GLN A 1 216 ? -10.452 2.327 8.460 1.00 94.00 216 GLN A N 1
ATOM 1577 C CA . GLN A 1 216 ? -10.219 1.111 9.233 1.00 94.00 216 GLN A CA 1
ATOM 1578 C C . GLN A 1 216 ? -11.242 0.939 10.361 1.00 94.00 216 GLN A C 1
ATOM 1580 O O . GLN A 1 216 ? -11.862 -0.117 10.499 1.00 94.00 216 GLN A O 1
ATOM 1585 N N . LYS A 1 217 ? -11.468 2.009 11.129 1.00 94.69 217 LYS A N 1
ATOM 1586 C CA . LYS A 1 217 ? -12.511 2.077 12.153 1.00 94.69 217 LYS A CA 1
ATOM 1587 C C . LYS A 1 217 ? -13.891 1.827 11.550 1.00 94.69 217 LYS A C 1
ATOM 1589 O O . LYS A 1 217 ? -14.618 0.977 12.051 1.00 94.69 217 LYS A O 1
ATOM 1594 N N . ASP A 1 218 ? -14.256 2.543 10.489 1.00 95.38 218 ASP A N 1
ATOM 1595 C CA . ASP A 1 218 ? -15.568 2.408 9.846 1.00 95.38 218 ASP A CA 1
ATOM 1596 C C . ASP A 1 218 ? -15.794 0.986 9.333 1.00 95.38 218 ASP A C 1
ATOM 1598 O O . ASP A 1 218 ? -16.867 0.415 9.539 1.00 95.38 218 ASP A O 1
ATOM 1602 N N . ARG A 1 219 ? -14.758 0.371 8.748 1.00 96.06 219 ARG A N 1
ATOM 1603 C CA . ARG A 1 219 ? -14.806 -1.030 8.342 1.00 96.06 219 ARG A CA 1
ATOM 1604 C C . ARG A 1 219 ? -15.081 -1.936 9.535 1.00 96.06 219 ARG A C 1
ATOM 1606 O O . ARG A 1 219 ? -16.043 -2.694 9.461 1.00 96.06 219 ARG A O 1
ATOM 1613 N N . LEU A 1 220 ? -14.311 -1.831 10.622 1.00 95.81 220 LEU A N 1
ATOM 1614 C CA . LEU A 1 220 ? -14.509 -2.661 11.816 1.00 95.81 220 LEU A CA 1
ATOM 1615 C C . LEU A 1 220 ? -15.948 -2.552 12.342 1.00 95.81 220 LEU A C 1
ATOM 1617 O O . LEU A 1 220 ? -16.609 -3.567 12.542 1.00 95.81 220 LEU A O 1
ATOM 1621 N N . LEU A 1 221 ? -16.439 -1.324 12.521 1.00 94.94 221 LEU A N 1
ATOM 1622 C CA . LEU A 1 221 ? -17.769 -1.053 13.075 1.00 94.94 221 LEU A CA 1
ATOM 1623 C C . LEU A 1 221 ? -18.909 -1.540 12.166 1.00 94.94 221 LEU A C 1
ATOM 1625 O O . LEU A 1 221 ? -20.001 -1.821 12.651 1.00 94.94 221 LEU A O 1
ATOM 1629 N N . SER A 1 222 ? -18.668 -1.660 10.857 1.00 96.31 222 SER A N 1
ATOM 1630 C CA . SER A 1 222 ? -19.658 -2.169 9.899 1.00 96.31 222 SER A CA 1
ATOM 1631 C C . SER A 1 222 ? -19.818 -3.695 9.914 1.00 96.31 222 SER A C 1
ATOM 1633 O O . SER A 1 222 ? -20.774 -4.224 9.338 1.00 96.31 222 SER A O 1
ATOM 1635 N N . LEU A 1 223 ? -18.884 -4.428 10.532 1.00 96.62 223 LEU A N 1
ATOM 1636 C CA . LEU A 1 223 ? -18.852 -5.884 10.444 1.00 96.62 223 LEU A CA 1
ATOM 1637 C C . LEU A 1 223 ? -19.933 -6.533 11.324 1.00 96.62 223 LEU A C 1
ATOM 1639 O O . LEU A 1 223 ? -20.128 -6.131 12.471 1.00 96.62 223 LEU A O 1
ATOM 1643 N N . PRO A 1 224 ? -20.606 -7.603 10.851 1.00 93.81 224 PRO A N 1
ATOM 1644 C CA . PRO A 1 224 ? -21.665 -8.271 11.610 1.00 93.81 224 PRO A CA 1
ATOM 1645 C C . PRO A 1 224 ? -21.246 -8.784 12.990 1.00 93.81 224 PRO A C 1
ATOM 1647 O O . PRO A 1 224 ? -22.073 -8.822 13.894 1.00 93.81 224 PRO A O 1
ATOM 1650 N N . ALA A 1 225 ? -19.978 -9.157 13.144 1.00 89.25 225 ALA A N 1
ATOM 1651 C CA . ALA A 1 225 ? -19.394 -9.636 14.393 1.00 89.25 225 ALA A CA 1
ATOM 1652 C C . ALA A 1 225 ? -19.404 -8.597 15.527 1.00 89.25 225 ALA A C 1
ATOM 1654 O O . ALA A 1 225 ? -19.292 -8.966 16.689 1.00 89.25 225 ALA A O 1
ATOM 1655 N N . LEU A 1 226 ? -19.566 -7.312 15.204 1.00 92.19 226 LEU A N 1
ATOM 1656 C CA . LEU A 1 226 ? -19.640 -6.241 16.196 1.00 92.19 226 LEU A CA 1
ATOM 1657 C C . LEU A 1 226 ? -21.080 -6.002 16.681 1.00 92.19 226 LEU A C 1
ATOM 1659 O O . LEU A 1 226 ? -21.306 -5.202 17.587 1.00 92.19 226 LEU A O 1
ATOM 1663 N N . ARG A 1 227 ? -22.083 -6.695 16.118 1.00 91.56 227 ARG A N 1
ATOM 1664 C CA . ARG A 1 227 ? -23.469 -6.584 16.594 1.00 91.56 227 ARG A CA 1
ATOM 1665 C C . ARG A 1 227 ? -23.585 -7.161 18.002 1.00 91.56 227 ARG A C 1
ATOM 1667 O O . ARG A 1 227 ? -23.288 -8.329 18.224 1.00 91.56 227 ARG A O 1
ATOM 1674 N N . GLY A 1 228 ? -24.084 -6.351 18.933 1.00 88.38 228 GLY A N 1
ATOM 1675 C CA . GLY A 1 228 ? -24.231 -6.750 20.336 1.00 88.38 228 GLY A CA 1
ATOM 1676 C C . GLY A 1 228 ? -22.935 -6.680 21.149 1.00 88.38 228 GLY A C 1
ATOM 1677 O O . GLY A 1 228 ? -22.941 -7.095 22.304 1.00 88.38 228 GLY A O 1
ATOM 1678 N N . VAL A 1 229 ? -21.854 -6.150 20.569 1.00 91.38 229 VAL A N 1
ATOM 1679 C CA . VAL A 1 229 ? -20.656 -5.726 21.300 1.00 91.38 229 VAL A CA 1
ATOM 1680 C C . VAL A 1 229 ? -20.865 -4.275 21.733 1.00 91.38 229 VAL A C 1
ATOM 1682 O O . VAL A 1 229 ? -21.220 -3.426 20.914 1.00 91.38 229 VAL A O 1
ATOM 1685 N N . GLU A 1 230 ? -20.668 -3.981 23.013 1.00 91.50 230 GLU A N 1
ATOM 1686 C CA . GLU A 1 230 ? -20.638 -2.614 23.522 1.00 91.50 230 GLU A CA 1
ATOM 1687 C C . GLU A 1 230 ? -19.356 -1.924 23.055 1.00 91.50 230 GLU A C 1
ATOM 1689 O O . GLU A 1 230 ? -18.255 -2.472 23.164 1.00 91.50 230 GLU A O 1
ATOM 1694 N N . LEU A 1 231 ? -19.506 -0.728 22.489 1.00 90.25 231 LEU A N 1
ATOM 1695 C CA . LEU A 1 231 ? -18.431 -0.040 21.791 1.00 90.25 231 LEU A CA 1
ATOM 1696 C C . LEU A 1 231 ? -18.212 1.352 22.362 1.00 90.25 231 LEU A C 1
ATOM 1698 O O . LEU A 1 231 ? -19.093 2.209 22.293 1.00 90.25 231 LEU A O 1
ATOM 1702 N N . LEU A 1 232 ? -16.989 1.599 22.825 1.00 90.12 232 LEU A N 1
ATOM 1703 C CA . LEU A 1 232 ? -16.496 2.938 23.114 1.00 90.12 232 LEU A CA 1
ATOM 1704 C C . LEU A 1 232 ? -15.543 3.360 21.998 1.00 90.12 232 LEU A C 1
ATOM 1706 O O . LEU A 1 232 ? -14.485 2.767 21.815 1.00 90.12 232 LEU A O 1
ATOM 1710 N N . VAL A 1 233 ? -15.897 4.394 21.239 1.00 91.31 233 VAL A N 1
ATOM 1711 C CA . VAL A 1 233 ? -15.048 4.902 20.154 1.00 91.31 233 VAL A CA 1
ATOM 1712 C C . VAL A 1 233 ? -14.410 6.214 20.584 1.00 91.31 233 VAL A C 1
ATOM 1714 O O . VAL A 1 233 ? -15.105 7.183 20.883 1.00 91.31 233 VAL A O 1
ATOM 1717 N N . ILE A 1 234 ? -13.081 6.251 20.599 1.00 88.94 234 ILE A N 1
ATOM 1718 C CA . ILE A 1 234 ? -12.298 7.414 21.007 1.00 88.94 234 ILE A CA 1
ATOM 1719 C C . ILE A 1 234 ? -11.502 7.913 19.814 1.00 88.94 234 ILE A C 1
ATOM 1721 O O . ILE A 1 234 ? -10.614 7.243 19.287 1.00 88.94 234 ILE A O 1
ATOM 1725 N N . ARG A 1 235 ? -11.811 9.144 19.430 1.00 88.81 235 ARG A N 1
ATOM 1726 C CA . ARG A 1 235 ? -11.050 9.904 18.452 1.00 88.81 235 ARG A CA 1
ATOM 1727 C C . ARG A 1 235 ? -9.849 10.553 19.132 1.00 88.81 235 ARG A C 1
ATOM 1729 O O . ARG A 1 235 ? -9.997 11.201 20.171 1.00 88.81 235 ARG A O 1
ATOM 1736 N N . VAL A 1 236 ? -8.685 10.414 18.517 1.00 85.44 236 VAL A N 1
ATOM 1737 C CA . VAL A 1 236 ? -7.444 11.084 18.907 1.00 85.44 236 VAL A CA 1
ATOM 1738 C C . VAL A 1 236 ? -7.019 11.968 17.736 1.00 85.44 236 VAL A C 1
ATOM 1740 O O . VAL A 1 236 ? -7.027 11.491 16.603 1.00 85.44 236 VAL A O 1
ATOM 1743 N N . PRO A 1 237 ? -6.677 13.247 17.960 1.00 82.50 237 PRO A N 1
ATOM 1744 C CA . PRO A 1 237 ? -6.104 14.057 16.894 1.00 82.50 237 PRO A CA 1
ATOM 1745 C C . PRO A 1 237 ? -4.823 13.413 16.356 1.00 82.50 237 PRO A C 1
ATOM 1747 O O . PRO A 1 237 ? -4.174 12.638 17.059 1.00 82.50 237 PRO A O 1
ATOM 1750 N N . ASP A 1 238 ? -4.446 13.725 15.118 1.00 76.00 238 ASP A N 1
ATOM 1751 C CA . ASP A 1 238 ? -3.142 13.304 14.605 1.00 76.00 238 ASP A CA 1
ATOM 1752 C C . ASP A 1 238 ? -2.044 14.001 15.426 1.00 76.00 238 ASP A C 1
ATOM 1754 O O . ASP A 1 238 ? -1.746 15.182 15.260 1.00 76.00 238 ASP A O 1
ATOM 1758 N N . ILE A 1 239 ? -1.492 13.251 16.376 1.00 72.88 239 ILE A N 1
ATOM 1759 C CA . ILE A 1 239 ? -0.450 13.675 17.306 1.00 72.88 239 ILE A CA 1
ATOM 1760 C C . ILE A 1 239 ? 0.804 12.858 17.048 1.00 72.88 239 ILE A C 1
ATOM 1762 O O . ILE A 1 239 ? 0.750 11.649 16.807 1.00 72.88 239 ILE A O 1
ATOM 1766 N N . SER A 1 240 ? 1.957 13.513 17.128 1.00 73.00 240 SER A N 1
ATOM 1767 C CA . SER A 1 240 ? 3.222 12.798 17.068 1.00 73.00 240 SER A CA 1
ATOM 1768 C C . SER A 1 240 ? 3.515 12.158 18.421 1.00 73.00 240 SER A C 1
ATOM 1770 O O . SER A 1 240 ? 3.859 12.836 19.383 1.00 73.00 240 SER A O 1
ATOM 1772 N N . VAL A 1 241 ? 3.421 10.832 18.505 1.00 71.19 241 VAL A N 1
ATOM 1773 C CA . VAL A 1 241 ? 3.773 10.081 19.726 1.00 71.19 241 VAL A CA 1
ATOM 1774 C C . VAL A 1 241 ? 5.276 10.082 20.022 1.00 71.19 241 VAL A C 1
ATOM 1776 O O . VAL A 1 241 ? 5.693 9.576 21.063 1.00 71.19 241 VAL A O 1
ATOM 1779 N N . SER A 1 242 ? 6.097 10.627 19.117 1.00 70.62 242 SER A N 1
ATOM 1780 C CA . SER A 1 242 ? 7.528 10.821 19.351 1.00 70.62 242 SER A CA 1
ATOM 1781 C C . SER A 1 242 ? 7.833 12.058 20.200 1.00 70.62 242 SER A C 1
ATOM 1783 O O . SER A 1 242 ? 8.952 12.163 20.701 1.00 70.62 242 SER A O 1
ATOM 1785 N N . THR A 1 243 ? 6.871 12.970 20.395 1.00 79.62 243 THR A N 1
ATOM 1786 C CA . THR A 1 243 ? 7.044 14.134 21.273 1.00 79.62 243 THR A CA 1
ATOM 1787 C C . THR A 1 243 ? 6.461 13.869 22.666 1.00 79.62 243 THR A C 1
ATOM 1789 O O . THR A 1 243 ? 5.453 13.163 22.789 1.00 79.62 243 THR A O 1
ATOM 1792 N N . PRO A 1 244 ? 7.062 14.421 23.739 1.00 85.94 244 PRO A N 1
ATOM 1793 C CA . PRO A 1 244 ? 6.516 14.306 25.092 1.00 85.94 244 PRO A CA 1
ATOM 1794 C C . PRO A 1 244 ? 5.065 14.793 25.194 1.00 85.94 244 PRO A C 1
ATOM 1796 O O . PRO A 1 244 ? 4.249 14.157 25.857 1.00 85.94 244 PRO A O 1
ATOM 1799 N N . GLU A 1 245 ? 4.729 15.879 24.496 1.00 85.81 245 GLU A N 1
ATOM 1800 C CA . GLU A 1 245 ? 3.393 16.475 24.484 1.00 85.81 245 GLU A CA 1
ATOM 1801 C C . GLU A 1 245 ? 2.377 15.550 23.807 1.00 85.81 245 GLU A C 1
ATOM 1803 O O . GLU A 1 245 ? 1.295 15.316 24.347 1.00 85.81 245 GLU A O 1
ATOM 1808 N N . GLY A 1 246 ? 2.732 14.975 22.652 1.00 80.56 246 GLY A N 1
ATOM 1809 C CA . GLY A 1 246 ? 1.868 14.026 21.951 1.00 80.56 246 GLY A CA 1
ATOM 1810 C C . GLY A 1 246 ? 1.677 12.735 22.744 1.00 80.56 246 GLY A C 1
ATOM 1811 O O . GLY A 1 246 ? 0.580 12.178 22.786 1.00 80.56 246 GLY A O 1
ATOM 1812 N N . LEU A 1 247 ? 2.711 12.277 23.451 1.00 81.88 247 LEU A N 1
ATOM 1813 C CA . LEU A 1 247 ? 2.598 11.120 24.332 1.00 81.88 247 LEU A CA 1
ATOM 1814 C C . LEU A 1 247 ? 1.702 11.396 25.552 1.00 81.88 247 LEU A C 1
ATOM 1816 O O . LEU A 1 247 ? 0.921 10.522 25.934 1.00 81.88 247 LEU A O 1
ATOM 1820 N N . GLU A 1 248 ? 1.777 12.584 26.158 1.00 86.94 248 GLU A N 1
ATOM 1821 C CA . GLU A 1 248 ? 0.880 12.971 27.256 1.00 86.94 248 GLU A CA 1
ATOM 1822 C C . GLU A 1 248 ? -0.574 13.135 26.799 1.00 86.94 248 GLU A C 1
ATOM 1824 O O . GLU A 1 248 ? -1.473 12.636 27.479 1.00 86.94 248 GLU A O 1
ATOM 1829 N N . GLU A 1 249 ? -0.825 13.729 25.628 1.00 82.00 249 GLU A N 1
ATOM 1830 C CA . GLU A 1 249 ? -2.177 13.797 25.055 1.00 82.00 249 GLU A CA 1
ATOM 1831 C C . GLU A 1 249 ? -2.732 12.386 24.802 1.00 82.00 249 GLU A C 1
ATOM 1833 O O . GLU A 1 249 ? -3.854 12.072 25.211 1.00 82.00 249 GLU A O 1
ATOM 1838 N N . LEU A 1 250 ? -1.931 11.478 24.225 1.00 81.56 250 LEU A N 1
ATOM 1839 C CA . LEU A 1 250 ? -2.335 10.081 24.043 1.00 81.56 250 LEU A CA 1
ATOM 1840 C C . LEU A 1 250 ? -2.656 9.410 25.386 1.00 81.56 250 LEU A C 1
ATOM 1842 O O . LEU A 1 250 ? -3.673 8.726 25.513 1.00 81.56 250 LEU A O 1
ATOM 1846 N N . ARG A 1 251 ? -1.820 9.619 26.411 1.00 84.56 251 ARG A N 1
ATOM 1847 C CA . ARG A 1 251 ? -2.058 9.099 27.767 1.00 84.56 251 ARG A CA 1
ATOM 1848 C C . ARG A 1 251 ? -3.347 9.652 28.365 1.00 84.56 251 ARG A C 1
ATOM 1850 O O . ARG A 1 251 ? -4.088 8.887 28.980 1.00 84.56 251 ARG A O 1
ATOM 1857 N N . ALA A 1 252 ? -3.647 10.937 28.186 1.00 83.00 252 ALA A N 1
ATOM 1858 C CA . ALA A 1 252 ? -4.893 11.539 28.652 1.00 83.00 252 ALA A CA 1
ATOM 1859 C C . ALA A 1 252 ? -6.120 10.881 27.996 1.00 83.00 252 ALA A C 1
ATOM 1861 O O . ALA A 1 252 ? -7.071 10.522 28.693 1.00 83.00 252 ALA A O 1
ATOM 1862 N N . ARG A 1 253 ? -6.066 10.610 26.685 1.00 78.12 253 ARG A N 1
ATOM 1863 C CA . ARG A 1 253 ? -7.126 9.885 25.957 1.00 78.12 253 ARG A CA 1
ATOM 1864 C C . ARG A 1 253 ? -7.244 8.423 26.395 1.00 78.12 253 ARG A C 1
ATOM 1866 O O . ARG A 1 253 ? -8.351 7.928 26.589 1.00 78.12 253 ARG A O 1
ATOM 1873 N N . LEU A 1 254 ? -6.122 7.745 26.634 1.00 78.50 254 LEU A N 1
ATOM 1874 C CA . LEU A 1 254 ? -6.102 6.372 27.153 1.00 78.50 254 LEU A CA 1
ATOM 1875 C C . LEU A 1 254 ? -6.661 6.270 28.580 1.00 78.50 254 LEU A C 1
ATOM 1877 O O . LEU A 1 254 ? -7.271 5.261 28.927 1.00 78.50 254 LEU A O 1
ATOM 1881 N N . ARG A 1 255 ? -6.503 7.304 29.418 1.00 82.50 255 ARG A N 1
ATOM 1882 C CA . ARG A 1 255 ? -7.136 7.343 30.749 1.00 82.50 255 ARG A CA 1
ATOM 1883 C C . ARG A 1 255 ? -8.664 7.364 30.648 1.00 82.50 255 ARG A C 1
ATOM 1885 O O . ARG A 1 255 ? -9.308 6.689 31.443 1.00 82.50 255 ARG A O 1
ATOM 1892 N N . LEU A 1 256 ? -9.228 8.057 29.654 1.00 72.19 256 LEU A N 1
ATOM 1893 C CA . LEU A 1 256 ? -10.669 8.010 29.365 1.00 72.19 256 LEU A CA 1
ATOM 1894 C C . LEU A 1 256 ? -11.102 6.610 28.908 1.00 72.19 256 LEU A C 1
ATOM 1896 O O . LEU A 1 256 ? -12.110 6.103 29.385 1.00 72.19 256 LEU A O 1
ATOM 1900 N N . ALA A 1 257 ? -10.306 5.958 28.052 1.00 70.50 257 ALA A N 1
ATOM 1901 C CA . ALA A 1 257 ? -10.553 4.581 27.611 1.00 70.50 257 ALA A CA 1
ATOM 1902 C C . ALA A 1 257 ? -10.620 3.594 28.786 1.00 70.50 257 ALA A C 1
ATOM 1904 O O . ALA A 1 257 ? -11.493 2.736 28.829 1.00 70.50 257 ALA A O 1
ATOM 1905 N N . ARG A 1 258 ? -9.710 3.750 29.755 1.00 68.44 258 ARG A N 1
ATOM 1906 C CA . ARG A 1 258 ? -9.595 2.894 30.944 1.00 68.44 258 ARG A CA 1
ATOM 1907 C C . ARG A 1 258 ? -10.691 3.133 31.989 1.00 68.44 258 ARG A C 1
ATOM 1909 O O . ARG A 1 258 ? -10.851 2.313 32.886 1.00 68.44 258 ARG A O 1
ATOM 1916 N N . ALA A 1 259 ? -11.404 4.256 31.907 1.00 65.00 259 ALA A N 1
ATOM 1917 C CA . ALA A 1 259 ? -12.579 4.508 32.739 1.00 65.00 259 ALA A CA 1
ATOM 1918 C C . ALA A 1 259 ? -13.817 3.736 32.242 1.00 65.00 259 ALA A C 1
ATOM 1920 O O . ALA A 1 259 ? -14.757 3.550 33.011 1.00 65.00 259 ALA A O 1
ATOM 1921 N N . GLY A 1 260 ? -13.811 3.270 30.986 1.00 61.44 260 GLY A N 1
ATOM 1922 C CA . GLY A 1 260 ? -14.756 2.269 30.496 1.00 61.44 260 GLY A CA 1
ATOM 1923 C C . GLY A 1 260 ? -14.390 0.878 31.018 1.00 61.44 260 GLY A C 1
ATOM 1924 O O . GLY A 1 260 ? -13.213 0.569 31.192 1.00 61.44 260 GLY A O 1
ATOM 1925 N N . ALA A 1 261 ? -15.382 0.023 31.265 1.00 59.75 261 ALA A N 1
ATOM 1926 C CA . ALA A 1 261 ? -15.174 -1.342 31.765 1.00 59.75 261 ALA A CA 1
ATOM 1927 C C . ALA A 1 261 ? -14.509 -2.293 30.741 1.00 59.75 261 ALA A C 1
ATOM 1929 O O . ALA A 1 261 ? -14.210 -3.445 31.055 1.00 59.75 261 ALA A O 1
ATOM 1930 N N . SER A 1 262 ? -14.213 -1.806 29.532 1.00 62.44 262 SER A N 1
ATOM 1931 C CA . SER A 1 262 ? -13.725 -2.612 28.419 1.00 62.44 262 SER A CA 1
ATOM 1932 C C . SER A 1 262 ? -12.267 -3.047 28.603 1.00 62.44 262 SER A C 1
ATOM 1934 O O . SER A 1 262 ? -11.339 -2.237 28.595 1.00 62.44 262 SER A O 1
ATOM 1936 N N . TYR A 1 263 ? -12.048 -4.360 28.680 1.00 69.19 263 TYR A N 1
ATOM 1937 C CA . TYR A 1 263 ? -10.713 -4.970 28.773 1.00 69.19 263 TYR A CA 1
ATOM 1938 C C . TYR A 1 263 ? -10.033 -5.194 27.411 1.00 69.19 263 TYR A C 1
ATOM 1940 O O . TYR A 1 263 ? -8.872 -5.600 27.370 1.00 69.19 263 TYR A O 1
ATOM 1948 N N . THR A 1 264 ? -10.731 -4.936 26.298 1.00 83.06 264 THR A N 1
ATOM 1949 C CA . THR A 1 264 ? -10.194 -5.097 24.937 1.00 83.06 264 THR A CA 1
ATOM 1950 C C . THR A 1 264 ? -10.051 -3.750 24.246 1.00 83.06 264 THR A C 1
ATOM 1952 O O . THR A 1 264 ? -11.015 -2.992 24.125 1.00 83.06 264 THR A O 1
ATOM 1955 N N . LEU A 1 265 ? -8.839 -3.479 23.764 1.00 85.94 265 LEU A N 1
ATOM 1956 C CA . LEU A 1 265 ? -8.472 -2.240 23.095 1.00 85.94 265 LEU A CA 1
ATOM 1957 C C . LEU A 1 265 ? -8.041 -2.525 21.656 1.00 85.94 265 LEU A C 1
ATOM 1959 O O . LEU A 1 265 ? -7.124 -3.313 21.431 1.00 85.94 265 LEU A O 1
ATOM 1963 N N . VAL A 1 266 ? -8.665 -1.847 20.697 1.00 85.62 266 VAL A N 1
ATOM 1964 C CA . VAL A 1 266 ? -8.243 -1.845 19.293 1.00 85.62 266 VAL A CA 1
ATOM 1965 C C . VAL A 1 266 ? -7.753 -0.447 18.938 1.00 85.62 266 VAL A C 1
ATOM 1967 O O . VAL A 1 266 ? -8.487 0.527 19.090 1.00 85.62 266 VAL A O 1
ATOM 1970 N N . CYS A 1 267 ? -6.512 -0.345 18.465 1.00 85.62 267 CYS A N 1
ATOM 1971 C CA . CYS A 1 267 ? -5.867 0.930 18.161 1.00 85.62 267 CYS A CA 1
ATOM 1972 C C . CYS A 1 267 ? -5.580 1.064 16.663 1.00 85.62 267 CYS A C 1
ATOM 1974 O O . CYS A 1 267 ? -4.809 0.291 16.101 1.00 85.62 267 CYS A O 1
ATOM 1976 N N . TYR A 1 268 ? -6.134 2.105 16.053 1.00 87.88 268 TYR A N 1
ATOM 1977 C CA . TYR A 1 268 ? -5.866 2.556 14.689 1.00 87.88 268 TYR A CA 1
ATOM 1978 C C . TYR A 1 268 ? -5.149 3.898 14.744 1.00 87.88 268 TYR A C 1
ATOM 1980 O O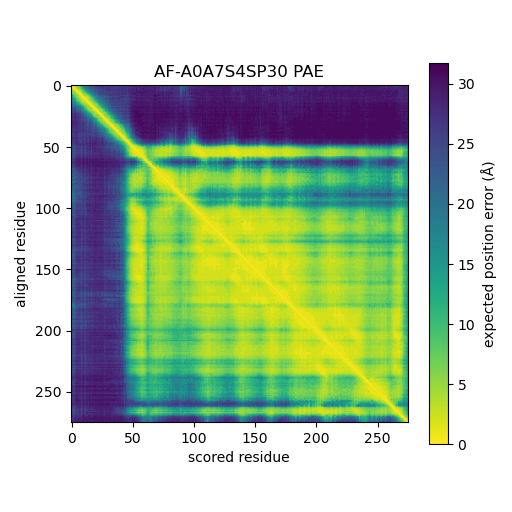 . TYR A 1 268 ? -5.710 4.960 14.464 1.00 87.88 268 TYR A O 1
ATOM 1988 N N . LEU A 1 269 ? -3.910 3.846 15.219 1.00 76.94 269 LEU A N 1
ATOM 1989 C CA . LEU A 1 269 ? -3.066 5.018 15.369 1.00 76.94 269 LEU A CA 1
ATOM 1990 C C . LEU A 1 269 ? -2.102 5.060 14.197 1.00 76.94 269 LEU A C 1
ATOM 1992 O O . LEU A 1 269 ? -1.233 4.201 14.067 1.00 76.94 269 LEU A O 1
ATOM 1996 N N . TRP A 1 270 ? -2.248 6.081 13.363 1.00 68.19 270 TRP A N 1
ATOM 1997 C CA . TRP A 1 270 ? -1.200 6.440 12.431 1.00 68.19 270 TRP A CA 1
ATOM 1998 C C . TRP A 1 270 ? -0.364 7.533 13.078 1.00 68.19 270 TRP A C 1
ATOM 2000 O O . TRP A 1 270 ? -0.872 8.617 13.362 1.00 68.19 270 TRP A O 1
ATOM 2010 N N . SER A 1 271 ? 0.918 7.270 13.326 1.00 51.38 271 SER A N 1
ATOM 2011 C CA . SER A 1 271 ? 1.834 8.371 13.589 1.00 51.38 271 SER A CA 1
ATOM 2012 C C . SER A 1 271 ? 2.036 9.095 12.266 1.00 51.38 271 SER A C 1
ATOM 2014 O O . SER A 1 271 ? 2.676 8.561 11.355 1.00 51.38 271 SER A O 1
ATOM 2016 N N . ALA A 1 272 ? 1.508 10.310 12.155 1.00 43.69 272 ALA A N 1
ATOM 2017 C CA . ALA A 1 272 ? 2.060 11.265 11.218 1.00 43.69 272 ALA A CA 1
ATOM 2018 C C . ALA A 1 272 ? 3.519 11.470 11.644 1.00 43.69 272 ALA A C 1
ATOM 2020 O O . ALA A 1 272 ? 3.811 12.271 12.527 1.00 43.69 272 ALA A O 1
ATOM 2021 N N . VAL A 1 273 ? 4.444 10.693 11.076 1.00 36.31 273 VAL A N 1
ATOM 2022 C CA . VAL A 1 273 ? 5.849 11.075 11.109 1.00 36.31 273 VAL A CA 1
ATOM 2023 C C . VAL A 1 273 ? 5.963 12.226 10.122 1.00 36.31 273 VAL A C 1
ATOM 2025 O O . VAL A 1 273 ? 6.293 12.040 8.955 1.00 36.31 273 VAL A O 1
ATOM 2028 N N . GLN A 1 274 ? 5.536 13.404 10.566 1.00 29.34 274 GLN A N 1
ATOM 2029 C CA . GLN A 1 274 ? 5.801 14.640 9.862 1.00 29.34 274 GLN A CA 1
ATOM 2030 C C . GLN A 1 274 ? 7.196 15.101 10.270 1.00 29.34 274 GLN A C 1
ATOM 2032 O O . GLN A 1 274 ? 7.499 15.263 11.452 1.00 29.34 274 GLN A O 1
ATOM 2037 N N . THR A 1 275 ? 8.031 15.182 9.238 1.00 27.59 275 THR A N 1
ATOM 2038 C CA . THR A 1 275 ? 9.180 16.080 9.092 1.00 27.59 275 THR A CA 1
ATOM 2039 C C . THR A 1 275 ? 8.968 17.428 9.758 1.00 27.59 275 THR A C 1
ATOM 2041 O O . THR A 1 275 ? 7.873 17.996 9.529 1.00 27.59 275 THR A O 1
#

Sequence (275 aa):
FWLKGSSQCPPCPEPGWSAGPHSPSDSMPAAPAAAVLSIFALACGPVAAAFDLKIGLCGFDGAAQGGTKDIMTFYLALEYWRSGPSNVSGGLVKPAGARAFNLSVTEISSACSGQVTFKSSISFFFDASTQPDIIIGCVCSSASLSLGRFSTTFGVPMLATASQSSLLSDKTEYPYLFRWCSTETADADMHSGLITYLGVREVTVIHSDSALSHKQKDRLLSLPALRGVELLVIRVPDISVSTPEGLEELRARLRLARAGASYTLVCYLWSAVQT

Radius of gyration: 26.96 Å; Cα contacts (8 Å, |Δi|>4): 402; chains: 1; bounding box: 57×55×83 Å

pLDDT: mean 75.96, std 22.45, range [26.45, 97.75]